Protein AF-A0A969U247-F1 (afdb_monomer)

Mean predicted aligned error: 11.75 Å

Structure (mmCIF, N/CA/C/O backbone):
data_AF-A0A969U247-F1
#
_entry.id   AF-A0A969U247-F1
#
loop_
_atom_site.group_PDB
_atom_site.id
_atom_site.type_symbol
_atom_site.label_atom_id
_atom_site.label_alt_id
_atom_site.label_comp_id
_atom_site.label_asym_id
_atom_site.label_entity_id
_atom_site.label_seq_id
_atom_site.pdbx_PDB_ins_code
_atom_site.Cartn_x
_atom_site.Cartn_y
_atom_site.Cartn_z
_atom_site.occupancy
_atom_site.B_iso_or_equiv
_atom_site.auth_seq_id
_atom_site.auth_comp_id
_atom_site.auth_asym_id
_atom_site.auth_atom_id
_atom_site.pdbx_PDB_model_num
ATOM 1 N N . MET A 1 1 ? 82.393 -16.889 -39.161 1.00 45.81 1 MET A N 1
ATOM 2 C CA . MET A 1 1 ? 81.093 -17.021 -39.853 1.00 45.81 1 MET A CA 1
ATOM 3 C C . MET A 1 1 ? 80.008 -17.222 -38.806 1.00 45.81 1 MET A C 1
ATOM 5 O O . MET A 1 1 ? 79.942 -18.295 -38.232 1.00 45.81 1 MET A O 1
ATOM 9 N N . ALA A 1 2 ? 79.203 -16.197 -38.531 1.00 39.53 2 ALA A N 1
ATOM 10 C CA . ALA A 1 2 ? 77.931 -16.315 -37.817 1.00 39.53 2 ALA A CA 1
ATOM 11 C C . ALA A 1 2 ? 77.065 -15.135 -38.280 1.00 39.53 2 ALA A C 1
ATOM 13 O O . ALA A 1 2 ? 77.366 -13.986 -37.967 1.00 39.53 2 ALA A O 1
ATOM 14 N N . LYS A 1 3 ? 76.078 -15.405 -39.140 1.00 43.16 3 LYS A N 1
ATOM 15 C CA . LYS A 1 3 ? 75.098 -14.408 -39.584 1.00 43.16 3 LYS A CA 1
ATOM 16 C C . LYS A 1 3 ? 73.958 -14.399 -38.572 1.00 43.16 3 LYS A C 1
ATOM 18 O O . LYS A 1 3 ? 73.237 -15.383 -38.445 1.00 43.16 3 LYS A O 1
ATOM 23 N N . THR A 1 4 ? 73.838 -13.287 -37.861 1.00 47.19 4 THR A N 1
AT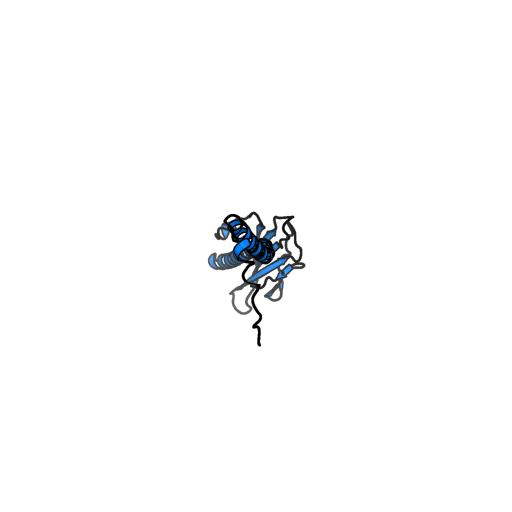OM 24 C CA . THR A 1 4 ? 72.729 -12.942 -36.972 1.00 47.19 4 THR A CA 1
ATOM 25 C C . THR A 1 4 ? 71.440 -12.810 -37.783 1.00 47.19 4 THR A C 1
ATOM 27 O O . THR A 1 4 ? 71.428 -12.179 -38.840 1.00 47.19 4 THR A O 1
ATOM 30 N N . TYR A 1 5 ? 70.368 -13.429 -37.297 1.00 65.19 5 TYR A N 1
ATOM 31 C CA . TYR A 1 5 ? 69.017 -13.345 -37.846 1.00 65.19 5 TYR A CA 1
ATOM 32 C C . TYR A 1 5 ? 68.165 -12.407 -36.978 1.00 65.19 5 TYR A C 1
ATOM 34 O O . TYR A 1 5 ? 68.370 -12.348 -35.768 1.00 65.19 5 TYR A O 1
ATOM 42 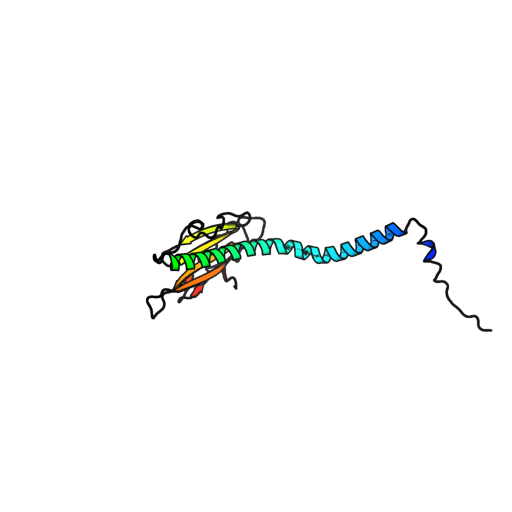N N . GLN A 1 6 ? 67.172 -11.782 -37.622 1.00 55.97 6 GLN A N 1
ATOM 43 C CA . GLN A 1 6 ? 66.122 -10.860 -37.140 1.00 55.97 6 GLN A CA 1
ATOM 44 C C . GLN A 1 6 ? 66.426 -9.348 -37.228 1.00 55.97 6 GLN A C 1
ATOM 46 O O . GLN A 1 6 ? 67.579 -8.967 -37.041 1.00 55.97 6 GLN A O 1
ATOM 51 N N . PRO A 1 7 ? 65.413 -8.465 -37.447 1.00 52.62 7 PRO A N 1
ATOM 52 C CA . PRO A 1 7 ? 63.958 -8.705 -37.553 1.00 52.62 7 PRO A CA 1
ATOM 53 C C . PRO A 1 7 ? 63.273 -8.056 -38.787 1.00 52.62 7 PRO A C 1
ATOM 55 O O . PRO A 1 7 ? 63.445 -6.878 -39.074 1.00 52.62 7 PRO A O 1
ATOM 58 N N . HIS A 1 8 ? 62.386 -8.794 -39.465 1.00 57.12 8 HIS A N 1
ATOM 59 C CA . HIS A 1 8 ? 61.590 -8.312 -40.613 1.00 57.12 8 HIS A CA 1
ATOM 60 C C . HIS A 1 8 ? 60.162 -7.848 -40.236 1.00 57.12 8 HIS A C 1
ATOM 62 O O . HIS A 1 8 ? 59.278 -7.811 -41.086 1.00 57.12 8 HIS A O 1
ATOM 68 N N . PHE A 1 9 ? 59.907 -7.519 -38.962 1.00 56.16 9 PHE A N 1
ATOM 69 C CA . PHE A 1 9 ? 58.546 -7.268 -38.452 1.00 56.16 9 PHE A CA 1
ATOM 70 C C . PHE A 1 9 ? 58.192 -5.780 -38.245 1.00 56.16 9 PHE A C 1
ATOM 72 O O . PHE A 1 9 ? 57.047 -5.459 -37.953 1.00 56.16 9 PHE A O 1
ATOM 79 N N . TYR A 1 10 ? 59.135 -4.847 -38.423 1.00 54.44 10 TYR A N 1
ATOM 80 C CA . TYR A 1 10 ? 58.881 -3.418 -38.162 1.00 54.44 10 TYR A CA 1
ATOM 81 C C . TYR A 1 10 ? 58.244 -2.664 -39.350 1.00 54.44 10 TYR A C 1
ATOM 83 O O . TYR A 1 10 ? 57.757 -1.551 -39.196 1.00 54.44 10 TYR A O 1
ATOM 91 N N . SER A 1 11 ? 58.191 -3.266 -40.544 1.00 51.19 11 SER A N 1
ATOM 92 C CA . SER A 1 11 ? 57.772 -2.574 -41.778 1.00 51.19 11 SER A CA 1
ATOM 93 C C . SER A 1 11 ? 56.288 -2.760 -42.149 1.00 51.19 11 SER A C 1
ATOM 95 O O . SER A 1 11 ? 55.903 -2.515 -43.285 1.00 51.19 11 SER A O 1
ATOM 97 N N . ILE A 1 12 ? 55.434 -3.188 -41.209 1.00 56.72 12 ILE A N 1
ATOM 98 C CA . ILE A 1 12 ? 53.972 -3.283 -41.429 1.00 56.72 12 ILE A CA 1
ATOM 99 C C . ILE A 1 12 ? 53.223 -2.125 -40.737 1.00 56.72 12 ILE A C 1
ATOM 101 O O . ILE A 1 12 ? 52.181 -1.688 -41.221 1.00 56.72 12 ILE A O 1
ATOM 105 N N . ASN A 1 13 ? 53.783 -1.550 -39.663 1.00 54.12 13 ASN A N 1
ATOM 106 C CA . ASN A 1 13 ? 53.151 -0.440 -38.931 1.00 54.12 13 ASN A CA 1
ATOM 107 C C . ASN A 1 13 ? 53.231 0.914 -39.662 1.00 54.12 13 ASN A C 1
ATOM 109 O O . ASN A 1 13 ? 52.359 1.757 -39.471 1.00 54.12 13 ASN A O 1
ATOM 113 N N . GLU A 1 14 ? 54.216 1.114 -40.540 1.00 55.12 14 GLU A N 1
ATOM 114 C CA . GLU A 1 14 ? 54.432 2.397 -41.235 1.00 55.12 14 GLU A CA 1
ATOM 115 C C . GLU A 1 14 ? 53.566 2.570 -42.505 1.00 55.12 14 GLU A C 1
ATOM 117 O O . GLU A 1 14 ? 53.327 3.694 -42.935 1.00 55.12 14 GLU A O 1
ATOM 122 N N . CYS A 1 15 ? 53.020 1.492 -43.093 1.00 51.47 15 CYS A N 1
ATOM 123 C CA . CYS A 1 15 ? 52.124 1.587 -44.264 1.00 51.47 15 CYS A CA 1
ATOM 124 C C . CYS A 1 15 ? 50.628 1.705 -43.911 1.00 51.47 15 CYS A C 1
ATOM 126 O O . CYS A 1 15 ? 49.828 2.052 -44.777 1.00 51.47 15 CYS A O 1
ATOM 128 N N . ILE A 1 16 ? 50.230 1.465 -42.654 1.00 54.56 16 ILE A N 1
ATOM 129 C CA . ILE A 1 16 ? 48.834 1.640 -42.197 1.00 54.56 16 ILE A CA 1
ATOM 130 C C . ILE A 1 16 ? 48.595 3.054 -41.628 1.00 54.56 16 ILE A C 1
ATOM 132 O O . ILE A 1 16 ? 47.452 3.504 -41.566 1.00 54.56 16 ILE A O 1
ATOM 136 N N . TYR A 1 17 ? 49.654 3.803 -41.290 1.00 55.50 17 TYR A N 1
ATOM 137 C CA . TYR A 1 17 ? 49.586 5.136 -40.665 1.00 55.50 17 TYR A CA 1
ATOM 138 C C . TYR A 1 17 ? 49.726 6.308 -41.666 1.00 55.50 17 TYR A C 1
ATOM 140 O O . TYR A 1 17 ? 50.139 7.414 -41.322 1.00 55.50 17 TYR A O 1
ATOM 148 N N . GLY A 1 18 ? 49.374 6.096 -42.936 1.00 52.09 18 GLY A N 1
ATOM 149 C CA . GLY A 1 18 ? 49.382 7.131 -43.975 1.00 52.09 18 GLY A CA 1
ATOM 150 C C . GLY A 1 18 ? 48.120 8.003 -43.960 1.00 52.09 18 GLY A C 1
ATOM 151 O O . GLY A 1 18 ? 47.186 7.729 -44.701 1.00 52.09 18 GLY A O 1
ATOM 152 N N . ARG A 1 19 ? 48.096 9.047 -43.116 1.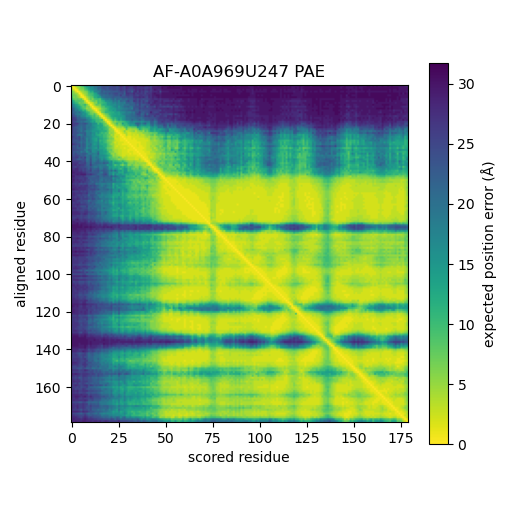00 57.84 19 ARG A N 1
ATOM 153 C CA . ARG A 1 19 ? 47.233 10.268 -43.091 1.00 57.84 19 ARG A CA 1
ATOM 154 C C . ARG A 1 19 ? 45.698 10.212 -43.303 1.00 57.84 19 ARG A C 1
ATOM 156 O O . ARG A 1 19 ? 45.068 11.236 -43.055 1.00 57.84 19 ARG A O 1
ATOM 163 N N . GLY A 1 20 ? 45.073 9.099 -43.689 1.00 56.88 20 GLY A N 1
ATOM 164 C CA . GLY A 1 20 ? 43.620 9.002 -43.945 1.00 56.88 20 GLY A CA 1
ATOM 165 C C . GLY A 1 20 ? 42.896 7.859 -43.219 1.00 56.88 20 GLY A C 1
ATOM 166 O O . GLY A 1 20 ? 41.686 7.913 -43.032 1.00 56.88 20 GLY A O 1
ATOM 167 N N . THR A 1 21 ? 43.624 6.849 -42.747 1.00 55.91 21 THR A N 1
ATOM 168 C CA . THR A 1 21 ? 43.097 5.638 -42.083 1.00 55.91 21 THR A CA 1
ATOM 169 C C . THR A 1 21 ? 43.044 5.738 -40.553 1.00 55.91 21 THR A C 1
ATOM 171 O O . THR A 1 21 ? 42.327 4.969 -39.916 1.00 55.91 21 THR A O 1
ATOM 174 N N . SER A 1 22 ? 43.740 6.711 -39.949 1.00 61.06 22 SER A N 1
ATOM 175 C CA . SER A 1 22 ? 43.864 6.862 -38.486 1.00 61.06 22 SER A CA 1
ATOM 176 C C . SER A 1 22 ? 42.534 7.208 -37.791 1.00 61.06 22 SER A C 1
ATOM 178 O O . SER A 1 22 ? 42.242 6.669 -36.730 1.00 61.06 22 SER A O 1
ATOM 180 N N . ARG A 1 23 ? 41.656 7.998 -38.428 1.00 68.06 23 ARG A N 1
ATOM 181 C CA . ARG A 1 23 ? 40.341 8.364 -37.859 1.00 68.06 23 ARG A CA 1
ATOM 182 C C . ARG A 1 23 ? 39.324 7.222 -37.862 1.00 68.06 23 ARG A C 1
ATOM 184 O O . ARG A 1 23 ? 38.457 7.172 -36.996 1.00 68.06 23 ARG A O 1
ATOM 191 N N . ILE A 1 24 ? 39.403 6.330 -38.847 1.00 81.81 24 ILE A N 1
ATOM 192 C CA . ILE A 1 24 ? 38.395 5.283 -39.051 1.00 81.81 24 ILE A CA 1
ATOM 193 C C . ILE A 1 24 ? 38.635 4.130 -38.077 1.00 81.81 24 ILE A C 1
ATOM 195 O O . ILE A 1 24 ? 37.684 3.680 -37.447 1.00 81.81 24 ILE A O 1
ATOM 199 N N . ILE A 1 25 ? 39.889 3.689 -37.902 1.00 83.12 25 ILE A N 1
ATOM 200 C CA . ILE A 1 25 ? 40.228 2.629 -36.938 1.00 83.12 25 ILE A CA 1
ATOM 201 C C . ILE A 1 25 ? 39.991 3.073 -35.490 1.00 83.12 25 ILE A C 1
ATOM 203 O O . ILE A 1 25 ? 39.456 2.304 -34.695 1.00 83.12 25 ILE A O 1
ATOM 207 N N . GLU A 1 26 ? 40.315 4.325 -35.164 1.00 82.62 26 GLU A N 1
ATOM 208 C CA . GLU A 1 26 ? 40.063 4.916 -33.848 1.00 82.62 26 GLU A CA 1
ATOM 209 C C . GLU A 1 26 ? 38.559 4.936 -33.535 1.00 82.62 26 GLU A C 1
ATOM 211 O O . GLU A 1 26 ? 38.133 4.470 -32.478 1.00 82.62 26 GLU A O 1
ATOM 216 N N . LEU A 1 27 ? 37.730 5.359 -34.496 1.00 83.44 27 LEU A N 1
ATOM 217 C CA . LEU A 1 27 ? 36.275 5.337 -34.350 1.00 83.44 27 LEU A CA 1
ATOM 218 C C . LEU A 1 27 ? 35.718 3.905 -34.270 1.00 83.44 27 LEU A C 1
ATOM 220 O O . LEU A 1 27 ? 34.781 3.652 -33.515 1.00 83.44 27 LEU A O 1
ATOM 224 N N . PHE A 1 28 ? 36.305 2.955 -35.001 1.00 88.12 28 PHE A N 1
ATOM 225 C CA . PHE A 1 28 ? 35.882 1.553 -34.980 1.00 88.12 28 PHE A CA 1
ATOM 226 C C . PHE A 1 28 ? 36.107 0.906 -33.615 1.00 88.12 28 PHE A C 1
ATOM 228 O O . PHE A 1 28 ? 35.208 0.255 -33.085 1.00 88.12 28 PHE A O 1
ATOM 235 N N . VAL A 1 29 ? 37.279 1.124 -33.015 1.00 89.81 29 VAL A N 1
ATOM 236 C CA . VAL A 1 29 ? 37.588 0.621 -31.670 1.00 89.81 29 VAL A CA 1
ATOM 237 C C . VAL A 1 29 ? 36.623 1.217 -30.642 1.00 89.81 29 VAL A C 1
ATOM 239 O O . VAL A 1 29 ? 36.102 0.483 -29.804 1.00 89.81 29 VAL A O 1
ATOM 242 N N . VAL A 1 30 ? 36.302 2.511 -30.744 1.00 91.44 30 VAL A N 1
ATOM 243 C CA . VAL A 1 30 ? 35.330 3.168 -29.853 1.00 91.44 30 VAL A CA 1
ATOM 244 C C . VAL A 1 30 ? 33.932 2.554 -29.988 1.00 91.44 30 VAL A C 1
ATOM 246 O O . VAL A 1 30 ? 33.307 2.235 -28.977 1.00 91.44 30 VAL A O 1
ATOM 249 N N . VAL A 1 31 ? 33.448 2.320 -31.212 1.00 92.50 31 VAL A N 1
ATOM 250 C CA . VAL A 1 31 ? 32.129 1.702 -31.447 1.00 92.50 31 VAL A CA 1
ATOM 251 C C . VAL A 1 31 ? 32.085 0.257 -30.939 1.00 92.50 31 VAL A C 1
ATOM 253 O O . VAL A 1 31 ? 31.085 -0.146 -30.345 1.00 92.50 31 VAL A O 1
ATOM 256 N N . ILE A 1 32 ? 33.169 -0.509 -31.100 1.00 93.81 32 ILE A N 1
ATOM 257 C CA . ILE A 1 32 ? 33.274 -1.880 -30.576 1.00 93.81 32 ILE A CA 1
ATOM 258 C C . ILE A 1 32 ? 33.207 -1.882 -29.044 1.00 93.81 32 ILE A C 1
ATOM 260 O O . ILE A 1 32 ? 32.442 -2.656 -28.467 1.00 93.81 32 ILE A O 1
ATOM 264 N N . ILE A 1 33 ? 33.951 -0.993 -28.379 1.00 94.44 33 ILE A N 1
ATOM 265 C CA . ILE A 1 33 ? 33.939 -0.886 -26.914 1.00 94.44 33 ILE A CA 1
ATOM 266 C C . ILE A 1 33 ? 32.543 -0.485 -26.411 1.00 94.44 33 ILE A C 1
ATOM 268 O O . ILE A 1 33 ? 32.024 -1.121 -25.492 1.00 94.44 33 ILE A O 1
ATOM 272 N N . ILE A 1 34 ? 31.893 0.506 -27.037 1.00 93.25 34 ILE A N 1
ATOM 273 C CA . ILE A 1 34 ? 30.518 0.907 -26.687 1.00 93.25 34 ILE A CA 1
ATOM 274 C C . ILE A 1 34 ? 29.541 -0.260 -26.897 1.00 93.25 34 ILE A C 1
ATOM 276 O O . ILE A 1 34 ? 28.666 -0.470 -26.060 1.00 93.25 34 ILE A O 1
ATOM 280 N N . GLY A 1 35 ? 29.704 -1.053 -27.961 1.00 91.50 35 GLY A N 1
ATOM 281 C CA . GLY A 1 35 ? 28.873 -2.228 -28.236 1.00 91.50 35 GLY A CA 1
ATOM 282 C C . GLY A 1 35 ? 28.951 -3.298 -27.142 1.00 91.50 35 GLY A C 1
ATOM 283 O O . GLY A 1 35 ? 27.916 -3.798 -26.697 1.00 91.50 35 GLY A O 1
ATOM 284 N N . ILE A 1 36 ? 30.159 -3.603 -26.654 1.00 93.75 36 ILE A N 1
ATOM 285 C CA . ILE A 1 36 ? 30.370 -4.574 -25.565 1.00 93.75 36 ILE A CA 1
ATOM 286 C C . ILE A 1 36 ? 29.751 -4.060 -24.257 1.00 93.75 36 ILE A C 1
ATOM 288 O O . ILE A 1 36 ? 29.034 -4.796 -23.578 1.00 93.75 36 ILE A O 1
ATOM 292 N N . LEU A 1 37 ? 29.973 -2.784 -23.921 1.00 91.56 37 LEU A N 1
ATOM 293 C CA . LEU A 1 37 ? 29.426 -2.175 -22.704 1.00 91.56 37 LEU A CA 1
ATOM 294 C C . LEU A 1 37 ? 27.892 -2.089 -22.738 1.00 91.56 37 LEU A C 1
ATOM 296 O O . LEU A 1 37 ? 27.232 -2.384 -21.739 1.00 91.56 37 LEU A O 1
ATOM 300 N N . ALA A 1 38 ? 27.313 -1.737 -23.889 1.00 87.31 38 ALA A N 1
ATOM 301 C CA . ALA A 1 38 ? 25.867 -1.655 -24.067 1.00 87.31 38 ALA A CA 1
ATOM 302 C C . ALA A 1 38 ? 25.194 -3.024 -23.893 1.00 87.31 38 ALA A C 1
ATOM 304 O O . ALA A 1 38 ? 24.162 -3.104 -23.227 1.00 87.31 38 ALA A O 1
ATOM 305 N N . HIS A 1 39 ? 25.788 -4.099 -24.427 1.00 86.81 39 HIS A N 1
ATOM 306 C CA . HIS A 1 39 ? 25.242 -5.455 -24.311 1.00 86.81 39 HIS A CA 1
ATOM 307 C C . HIS A 1 39 ? 25.084 -5.908 -22.850 1.00 86.81 39 HIS A C 1
ATOM 309 O O . HIS A 1 39 ? 24.086 -6.538 -22.504 1.00 86.81 39 HIS A O 1
ATOM 315 N N . ILE A 1 40 ? 26.023 -5.532 -21.977 1.00 85.25 40 ILE A N 1
ATOM 316 C CA . ILE A 1 40 ? 25.986 -5.872 -20.546 1.00 85.25 40 ILE A CA 1
ATOM 317 C C . ILE A 1 40 ? 24.952 -5.016 -19.793 1.00 85.25 40 ILE A C 1
ATOM 319 O O . ILE A 1 40 ? 24.292 -5.498 -18.873 1.00 85.25 40 ILE A O 1
ATOM 323 N N . ALA A 1 41 ? 24.785 -3.746 -20.173 1.00 76.38 41 ALA A N 1
ATOM 324 C CA . ALA A 1 41 ? 23.927 -2.803 -19.455 1.00 76.38 41 ALA A CA 1
ATOM 325 C C . ALA A 1 41 ? 22.436 -2.886 -19.844 1.00 76.38 41 ALA A C 1
ATOM 327 O O . ALA A 1 41 ? 21.562 -2.728 -18.988 1.00 76.38 41 ALA A O 1
ATOM 328 N N . LEU A 1 42 ? 22.133 -3.161 -21.117 1.00 73.69 42 LEU A N 1
ATOM 329 C CA . LEU A 1 42 ? 20.773 -3.262 -21.667 1.00 73.69 42 LEU A CA 1
ATOM 330 C C . LEU A 1 42 ? 19.790 -4.141 -20.861 1.00 73.69 42 LEU A C 1
ATOM 332 O O . LEU A 1 42 ? 18.673 -3.672 -20.615 1.00 73.69 42 LEU A O 1
ATOM 336 N N . PRO A 1 43 ? 20.138 -5.364 -20.404 1.00 71.19 43 PRO A N 1
ATOM 337 C CA . PRO A 1 43 ? 19.179 -6.213 -19.687 1.00 71.19 43 PRO A CA 1
ATOM 338 C C . PRO A 1 43 ? 18.703 -5.612 -18.352 1.00 71.19 43 PRO A C 1
ATOM 340 O O . PRO A 1 43 ? 17.544 -5.802 -17.964 1.00 71.19 43 PRO A O 1
ATOM 343 N N . SER A 1 44 ? 19.561 -4.846 -17.670 1.00 70.38 44 SER A N 1
ATOM 344 C CA . SER A 1 44 ? 19.270 -4.241 -16.363 1.00 70.38 44 SER A CA 1
ATOM 345 C C . SER A 1 44 ? 18.352 -3.019 -16.462 1.00 70.38 44 SER A C 1
ATOM 347 O O . SER A 1 44 ? 17.510 -2.804 -15.586 1.00 70.38 44 SER A O 1
ATOM 349 N N . PHE A 1 45 ? 18.451 -2.240 -17.546 1.00 65.25 45 PHE A N 1
ATOM 350 C CA . PHE A 1 45 ? 17.599 -1.063 -17.759 1.00 65.25 45 PHE A CA 1
ATOM 351 C C . PHE A 1 45 ? 16.117 -1.426 -17.931 1.00 65.25 45 PHE A C 1
ATOM 353 O O . PHE A 1 45 ? 15.250 -0.722 -17.412 1.00 65.25 45 PHE A O 1
ATOM 360 N N . LEU A 1 46 ? 15.811 -2.547 -18.592 1.00 65.19 46 LEU A N 1
ATOM 361 C CA . LEU A 1 46 ? 14.427 -2.976 -18.829 1.00 65.19 46 LEU A CA 1
ATOM 362 C C . LEU A 1 46 ? 13.742 -3.506 -17.557 1.00 65.19 46 LEU A C 1
ATOM 364 O O . LEU A 1 46 ? 12.555 -3.257 -17.345 1.00 65.19 46 LEU A O 1
ATOM 368 N N . HIS A 1 47 ? 14.483 -4.178 -16.671 1.00 64.19 47 HIS A N 1
ATOM 369 C CA . HIS A 1 47 ? 13.932 -4.742 -15.430 1.00 64.19 47 HIS A CA 1
ATOM 370 C C . HIS A 1 47 ? 13.722 -3.709 -14.312 1.00 64.19 47 HIS A C 1
ATOM 372 O O . HIS A 1 47 ? 12.888 -3.917 -13.428 1.00 64.19 47 HIS A O 1
ATOM 378 N N . CYS A 1 48 ? 14.422 -2.571 -14.352 1.00 71.88 48 CYS A N 1
ATOM 379 C CA . CYS A 1 48 ? 14.264 -1.511 -13.354 1.00 71.88 48 CYS A CA 1
ATOM 380 C C . CYS A 1 48 ? 12.862 -0.868 -13.392 1.00 71.88 48 CYS A C 1
ATOM 382 O O . CYS A 1 48 ? 12.309 -0.521 -12.348 1.00 71.88 48 CYS A O 1
ATOM 384 N N . GLY A 1 49 ? 12.243 -0.782 -14.576 1.00 79.56 49 GLY A N 1
ATOM 385 C CA . GLY A 1 49 ? 10.949 -0.118 -14.764 1.00 79.56 49 GLY A CA 1
ATOM 3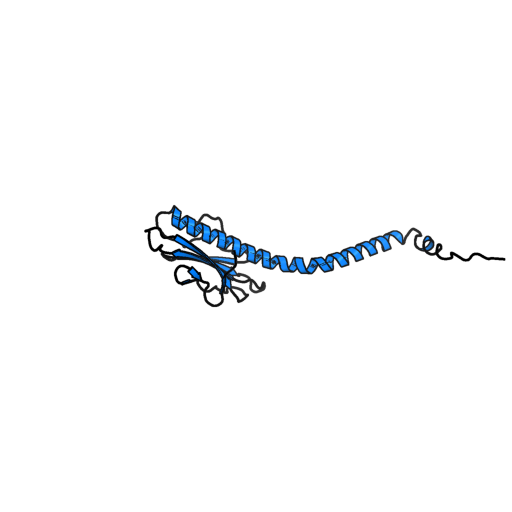86 C C . GLY A 1 49 ? 9.814 -0.730 -13.937 1.00 79.56 49 GLY A C 1
ATOM 387 O O . GLY A 1 49 ? 9.132 -0.017 -13.204 1.00 79.56 49 GLY A O 1
ATOM 388 N N . ASN A 1 50 ? 9.635 -2.053 -13.991 1.00 82.25 50 ASN A N 1
ATOM 389 C CA . ASN A 1 50 ? 8.565 -2.723 -13.239 1.00 82.25 50 ASN A CA 1
ATOM 390 C C . ASN A 1 50 ? 8.826 -2.696 -11.728 1.00 82.25 50 ASN A C 1
ATOM 392 O O . ASN A 1 50 ? 7.903 -2.475 -10.945 1.00 82.25 50 ASN A O 1
ATOM 396 N N . LYS A 1 51 ? 10.092 -2.846 -11.317 1.00 85.12 51 LYS A N 1
ATOM 397 C CA . LYS A 1 51 ? 10.488 -2.781 -9.905 1.00 85.12 51 LYS A CA 1
ATOM 398 C C . LYS A 1 51 ? 10.234 -1.395 -9.308 1.00 85.12 51 LYS A C 1
ATOM 400 O O . LYS A 1 51 ? 9.739 -1.296 -8.188 1.00 85.12 51 LYS A O 1
ATOM 405 N N . ALA A 1 52 ? 10.519 -0.330 -10.059 1.00 86.25 52 ALA A N 1
ATOM 406 C CA . ALA A 1 52 ? 10.224 1.039 -9.643 1.00 86.25 52 ALA A CA 1
ATOM 407 C C . ALA A 1 52 ? 8.714 1.261 -9.456 1.00 86.25 52 ALA A C 1
ATOM 409 O O . ALA A 1 52 ? 8.292 1.829 -8.452 1.00 86.25 52 ALA A O 1
ATOM 410 N N . MET A 1 53 ? 7.895 0.740 -10.374 1.00 89.00 53 MET A N 1
ATOM 411 C CA . MET A 1 53 ? 6.434 0.828 -10.280 1.00 89.00 53 MET A CA 1
ATOM 412 C C . MET A 1 53 ? 5.891 0.051 -9.074 1.00 89.00 53 MET A C 1
ATOM 414 O O . MET A 1 53 ? 5.057 0.561 -8.340 1.00 89.00 53 MET A O 1
ATOM 418 N N . GLN A 1 54 ? 6.375 -1.164 -8.811 1.00 89.81 54 GLN A N 1
ATOM 419 C CA . GLN A 1 54 ? 5.997 -1.905 -7.600 1.00 89.81 54 GLN A CA 1
ATOM 420 C C . GLN A 1 54 ? 6.457 -1.194 -6.317 1.00 89.81 54 GLN A C 1
ATOM 422 O O . GLN A 1 54 ? 5.739 -1.195 -5.318 1.00 89.81 54 GLN A O 1
ATOM 427 N N . SER A 1 55 ? 7.626 -0.545 -6.337 1.00 92.31 55 SER A N 1
ATOM 428 C CA . SER A 1 55 ? 8.111 0.252 -5.205 1.00 92.31 55 SER A CA 1
ATOM 429 C C . SER A 1 55 ? 7.196 1.439 -4.891 1.00 92.31 55 SER A C 1
ATOM 431 O O . SER A 1 55 ? 7.020 1.751 -3.716 1.00 92.31 55 SER A O 1
ATOM 433 N N . GLU A 1 56 ? 6.591 2.073 -5.902 1.00 92.25 56 GLU A N 1
ATOM 434 C CA . GLU A 1 56 ? 5.589 3.137 -5.716 1.00 92.25 56 GLU A CA 1
ATOM 435 C C . GLU A 1 56 ? 4.415 2.634 -4.862 1.00 92.25 56 GLU A C 1
ATOM 437 O O . GLU A 1 56 ? 4.122 3.208 -3.810 1.00 92.25 56 GLU A O 1
ATOM 442 N N . ALA A 1 57 ? 3.801 1.513 -5.260 1.00 93.00 57 ALA A N 1
ATOM 443 C CA . ALA A 1 57 ? 2.665 0.930 -4.548 1.00 93.00 57 ALA A CA 1
ATOM 444 C C . ALA A 1 57 ? 3.021 0.560 -3.101 1.00 93.00 57 ALA A C 1
ATOM 446 O O . ALA A 1 57 ? 2.283 0.900 -2.173 1.00 93.00 57 ALA A O 1
ATOM 447 N N . LYS A 1 58 ? 4.182 -0.077 -2.888 1.00 93.81 58 LYS A N 1
ATOM 448 C CA . LYS A 1 58 ? 4.670 -0.445 -1.547 1.00 93.81 58 LYS A CA 1
ATOM 449 C C . LYS A 1 58 ? 4.873 0.785 -0.658 1.00 93.81 58 LYS A C 1
ATOM 451 O O . LYS A 1 58 ? 4.451 0.787 0.498 1.00 93.81 58 LYS A O 1
ATOM 456 N N . GLN A 1 59 ? 5.473 1.850 -1.191 1.00 94.00 59 GLN A N 1
ATOM 457 C CA . GLN A 1 59 ? 5.681 3.098 -0.454 1.00 94.00 59 GLN A CA 1
ATOM 458 C C . GLN A 1 59 ? 4.358 3.780 -0.096 1.00 94.00 59 GLN A C 1
ATOM 460 O O . GLN A 1 59 ? 4.186 4.228 1.041 1.00 94.00 59 GLN A O 1
ATOM 465 N N . TYR A 1 60 ? 3.414 3.839 -1.036 1.00 94.81 60 TYR A N 1
ATOM 466 C CA . TYR A 1 60 ? 2.122 4.485 -0.820 1.00 94.81 60 TYR A CA 1
ATOM 467 C C . TYR A 1 60 ? 1.279 3.717 0.197 1.00 94.81 60 TYR A C 1
ATOM 469 O O . TYR A 1 60 ? 0.764 4.325 1.135 1.00 94.81 60 TYR A O 1
ATOM 477 N N . LEU A 1 61 ? 1.201 2.389 0.086 1.00 95.19 61 LEU A N 1
ATOM 478 C CA . LEU A 1 61 ? 0.497 1.552 1.061 1.00 95.19 61 LEU A CA 1
ATOM 479 C C . LEU A 1 61 ? 1.155 1.580 2.440 1.00 95.19 61 LEU A C 1
ATOM 481 O O . LEU A 1 61 ? 0.457 1.681 3.446 1.00 95.19 61 LEU A O 1
ATOM 485 N N . GLY A 1 62 ? 2.488 1.582 2.509 1.00 94.62 62 GLY A N 1
ATOM 486 C CA . GLY A 1 62 ? 3.204 1.754 3.773 1.00 94.62 62 GLY A CA 1
ATOM 487 C C . GLY A 1 62 ? 2.883 3.093 4.447 1.00 94.62 62 GLY A C 1
ATOM 488 O O . GLY A 1 62 ? 2.674 3.144 5.660 1.00 94.62 62 GLY A O 1
ATOM 489 N N . SER A 1 63 ? 2.798 4.172 3.666 1.00 94.88 63 SER A N 1
ATOM 490 C CA . SER A 1 63 ? 2.389 5.492 4.160 1.00 94.88 63 SER A CA 1
ATOM 491 C C . SER A 1 63 ? 0.917 5.532 4.574 1.00 94.88 63 SER A C 1
ATOM 493 O O . SER A 1 63 ? 0.620 6.067 5.638 1.00 94.88 63 SER A O 1
ATOM 495 N N . MET A 1 64 ? 0.012 4.913 3.808 1.00 94.94 64 MET A N 1
ATOM 496 C CA . MET A 1 64 ? -1.406 4.787 4.171 1.00 94.94 64 MET A CA 1
ATOM 497 C C . MET A 1 64 ? -1.595 4.012 5.474 1.00 94.94 64 MET A C 1
ATOM 499 O O . MET A 1 64 ? -2.312 4.481 6.351 1.00 94.94 64 MET A O 1
ATOM 503 N N . A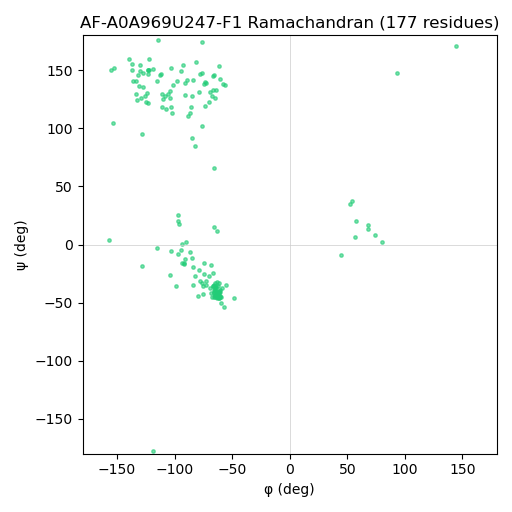SN A 1 65 ? -0.908 2.882 5.655 1.00 94.94 65 ASN A N 1
ATOM 504 C CA . ASN A 1 65 ? -0.989 2.094 6.885 1.00 94.94 65 ASN A CA 1
ATOM 505 C C . ASN A 1 65 ? -0.517 2.898 8.106 1.00 94.94 65 ASN A C 1
ATOM 507 O O . ASN A 1 65 ? -1.209 2.933 9.122 1.00 94.94 65 ASN A O 1
ATOM 511 N N . ARG A 1 66 ? 0.623 3.600 8.011 1.00 93.44 66 ARG A N 1
ATOM 512 C CA . ARG A 1 66 ? 1.094 4.481 9.097 1.00 93.44 66 ARG A CA 1
ATOM 513 C C . ARG A 1 66 ? 0.116 5.619 9.373 1.00 93.44 66 ARG A C 1
ATOM 515 O O . ARG A 1 66 ? -0.145 5.927 10.530 1.00 93.44 66 ARG A O 1
ATOM 522 N N . ALA A 1 67 ? -0.449 6.215 8.328 1.00 93.38 67 ALA A N 1
ATOM 523 C CA . ALA A 1 67 ? -1.428 7.281 8.474 1.00 93.38 67 ALA A CA 1
ATOM 524 C C . ALA A 1 67 ? -2.736 6.790 9.098 1.00 93.38 67 ALA A C 1
ATOM 526 O O . ALA A 1 67 ? -3.316 7.510 9.895 1.00 93.38 67 ALA A O 1
ATOM 527 N N . GLN A 1 68 ? -3.182 5.567 8.804 1.00 93.44 68 GLN A N 1
ATOM 528 C CA . GLN A 1 68 ? -4.340 4.953 9.460 1.00 93.44 68 GLN A CA 1
ATOM 529 C C . GLN A 1 68 ? -4.080 4.701 10.947 1.00 93.44 68 GLN A C 1
ATOM 531 O O . GLN A 1 68 ? -4.944 4.988 11.771 1.00 93.44 68 GLN A O 1
ATOM 536 N N . GLN A 1 69 ? -2.886 4.217 11.304 1.0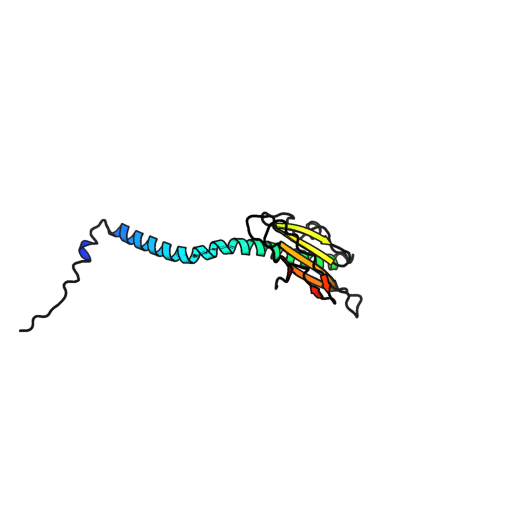0 92.06 69 GLN A N 1
ATOM 537 C CA . GLN A 1 69 ? -2.485 4.051 12.706 1.00 92.06 69 GLN A CA 1
ATOM 538 C C . GLN A 1 69 ? -2.440 5.398 13.438 1.00 92.06 69 GLN A C 1
ATOM 540 O O . GLN A 1 69 ? -2.995 5.523 14.527 1.00 92.06 69 GLN A O 1
ATOM 545 N N . ALA A 1 70 ? -1.846 6.421 12.816 1.00 91.25 70 ALA A N 1
ATOM 546 C CA . ALA A 1 70 ? -1.823 7.777 13.355 1.00 91.25 70 ALA A CA 1
ATOM 547 C C . ALA A 1 70 ? -3.238 8.358 13.477 1.00 91.25 70 ALA A C 1
ATOM 549 O O . ALA A 1 70 ? -3.589 8.884 14.521 1.00 91.25 70 ALA A O 1
ATOM 550 N N . TYR A 1 71 ? -4.083 8.200 12.456 1.00 90.19 71 TYR A N 1
ATOM 551 C CA . TYR A 1 71 ? -5.467 8.674 12.463 1.00 90.19 71 TYR A CA 1
ATOM 552 C C . TYR A 1 71 ? -6.289 8.016 13.578 1.00 90.19 71 TYR A C 1
ATOM 554 O O . TYR A 1 71 ? -7.057 8.694 14.260 1.00 90.19 71 TYR A O 1
ATOM 562 N N . PHE A 1 72 ? -6.096 6.712 13.797 1.00 89.38 72 PHE A N 1
ATOM 563 C CA . PHE A 1 72 ? -6.733 5.978 14.887 1.00 89.38 72 PHE A CA 1
ATOM 564 C C . PHE A 1 72 ? -6.288 6.498 16.266 1.00 89.38 72 PHE A C 1
ATOM 566 O O . PHE A 1 72 ? -7.130 6.661 17.149 1.00 89.38 72 PHE A O 1
ATOM 573 N N . ALA A 1 73 ? -4.993 6.794 16.438 1.00 87.19 73 ALA A N 1
ATOM 574 C CA . ALA A 1 73 ? -4.420 7.282 17.696 1.00 87.19 73 ALA A CA 1
ATOM 575 C C . ALA A 1 73 ? -4.744 8.761 17.994 1.00 87.19 73 ALA A C 1
ATOM 577 O O . ALA A 1 73 ? -5.082 9.104 19.121 1.00 87.19 73 ALA A O 1
ATOM 578 N N . ASP A 1 74 ? -4.665 9.630 16.987 1.00 81.38 74 ASP A N 1
ATOM 579 C CA . ASP A 1 74 ? -4.710 11.092 17.123 1.00 81.38 74 ASP A CA 1
ATOM 580 C C . ASP A 1 74 ? -6.146 11.638 17.222 1.00 81.38 74 ASP A C 1
ATOM 582 O O . ASP A 1 74 ? -6.403 12.677 17.826 1.00 81.38 74 ASP A O 1
ATOM 586 N N . LYS A 1 75 ? -7.138 10.932 16.655 1.00 62.66 75 LYS A N 1
ATOM 587 C CA . LYS A 1 75 ? -8.521 11.437 16.605 1.00 62.66 75 LYS A CA 1
ATOM 588 C C . LYS A 1 75 ? -9.371 11.127 17.832 1.00 62.66 75 LYS A C 1
ATOM 590 O O . LYS A 1 75 ? -10.509 11.585 17.856 1.00 62.66 75 LYS A O 1
ATOM 595 N N . GLY A 1 76 ? -8.910 10.344 18.811 1.00 54.56 76 GLY A N 1
ATOM 596 C CA . GLY A 1 76 ? -9.700 9.996 20.009 1.00 54.56 76 GLY A CA 1
ATOM 597 C C . GLY A 1 76 ? -11.057 9.316 19.729 1.00 54.56 76 GLY A C 1
ATOM 598 O O . GLY A 1 76 ? -11.847 9.112 20.643 1.00 54.56 76 GLY A O 1
ATOM 599 N N . LYS A 1 77 ? -11.347 8.972 18.463 1.00 57.47 77 LYS A N 1
ATOM 600 C CA . LYS A 1 77 ? -12.602 8.351 18.011 1.00 57.47 77 LYS A CA 1
ATOM 601 C C . LYS A 1 77 ? -12.502 6.831 17.895 1.00 57.47 77 LYS A C 1
ATOM 603 O O . LYS A 1 77 ? -13.519 6.202 17.625 1.00 57.47 77 LYS A O 1
ATOM 608 N N . GLY A 1 78 ? -11.299 6.259 18.040 1.00 73.12 78 GLY A N 1
ATOM 609 C CA . GLY A 1 78 ? -11.067 4.819 17.893 1.00 73.12 78 GLY A CA 1
ATOM 610 C C . GLY A 1 78 ? -11.583 4.276 16.558 1.00 73.12 78 GLY A C 1
ATOM 611 O O . GLY A 1 78 ? -12.177 3.202 16.518 1.00 73.12 78 GLY A O 1
ATOM 612 N N . ALA A 1 79 ? -11.438 5.052 15.479 1.00 84.38 79 ALA A N 1
ATOM 613 C CA . ALA A 1 79 ? -12.002 4.732 14.174 1.00 84.38 79 ALA A CA 1
ATOM 614 C C . ALA A 1 79 ? -10.990 4.984 13.057 1.00 84.38 79 ALA A C 1
ATOM 616 O O . ALA A 1 79 ? -10.271 5.983 13.059 1.00 84.38 79 ALA A O 1
ATOM 617 N N . PHE A 1 80 ? -10.984 4.088 12.079 1.00 90.88 80 PHE A N 1
ATOM 618 C CA . PHE A 1 80 ? -10.197 4.210 10.860 1.00 90.88 80 PHE A CA 1
ATOM 619 C C . PHE A 1 80 ? -10.886 5.112 9.825 1.00 90.88 80 PHE A C 1
ATOM 621 O O . PHE A 1 80 ? -12.105 5.296 9.845 1.00 90.88 80 PHE A O 1
ATOM 628 N N . SER A 1 81 ? -10.108 5.682 8.902 1.00 90.94 81 SER A N 1
ATOM 629 C CA . SER A 1 81 ? -10.635 6.520 7.819 1.00 90.94 81 SER A CA 1
ATOM 630 C C . SER A 1 81 ? -10.987 5.682 6.588 1.00 90.94 81 SER A C 1
ATOM 632 O O . SER A 1 81 ? -10.226 4.799 6.211 1.00 90.94 81 SER A O 1
ATOM 634 N N . ASN A 1 82 ? -12.087 6.021 5.908 1.00 91.06 82 ASN A N 1
ATOM 635 C CA . ASN A 1 82 ? -12.461 5.485 4.588 1.00 91.06 82 ASN A CA 1
ATOM 636 C C . ASN A 1 82 ? -11.977 6.355 3.412 1.00 91.06 82 ASN A C 1
ATOM 638 O O . ASN A 1 82 ? -12.256 6.053 2.257 1.00 91.06 82 ASN A O 1
ATOM 642 N N . SER A 1 83 ? -11.291 7.467 3.684 1.00 89.12 83 SER A N 1
ATOM 643 C CA . SER A 1 83 ? -10.883 8.436 2.664 1.00 89.12 83 SER A CA 1
ATOM 644 C C . SER A 1 83 ? -9.382 8.688 2.715 1.00 89.12 83 SER A C 1
ATOM 646 O O . SER A 1 83 ? -8.846 9.050 3.765 1.00 89.12 83 SER A O 1
ATOM 648 N N . ILE A 1 84 ? -8.720 8.551 1.559 1.00 89.69 84 ILE A N 1
ATOM 649 C CA . ILE A 1 84 ? -7.290 8.856 1.386 1.00 89.69 84 ILE A CA 1
ATOM 650 C C . ILE A 1 84 ? -7.027 10.338 1.679 1.00 89.69 84 ILE A C 1
ATOM 652 O O . ILE A 1 84 ? -6.056 10.675 2.351 1.00 89.69 84 ILE A O 1
ATOM 656 N N . THR A 1 85 ? -7.923 11.232 1.254 1.00 90.00 85 THR A N 1
ATOM 657 C CA . THR A 1 85 ? -7.794 12.677 1.497 1.00 90.00 85 THR A CA 1
ATOM 658 C C . THR A 1 85 ? -7.862 13.009 2.986 1.00 90.00 85 THR A C 1
ATOM 660 O O . THR A 1 85 ? -7.109 13.853 3.463 1.00 90.00 85 THR A O 1
ATOM 663 N N . ALA A 1 86 ? -8.714 12.310 3.744 1.00 88.31 86 ALA A N 1
ATOM 664 C CA . ALA A 1 86 ? -8.844 12.517 5.187 1.00 88.31 86 ALA A CA 1
ATOM 665 C C . ALA A 1 86 ? -7.606 12.064 5.985 1.00 88.31 86 ALA A C 1
ATOM 667 O O . ALA A 1 86 ? -7.429 12.505 7.118 1.00 88.31 86 ALA A O 1
ATOM 668 N N . LEU A 1 87 ? -6.739 11.228 5.398 1.00 88.25 87 LEU A N 1
ATOM 669 C CA . LEU A 1 87 ? -5.447 10.869 5.9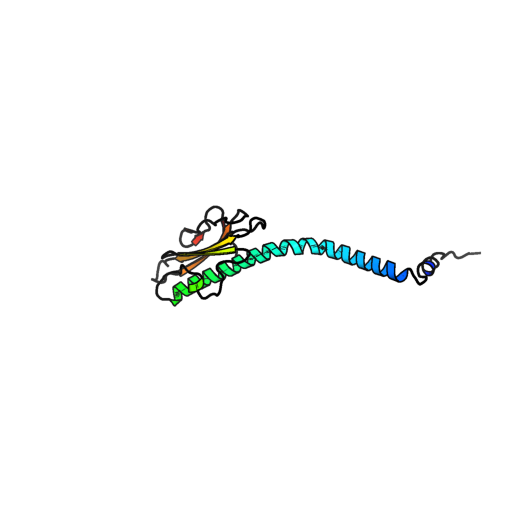90 1.00 88.25 87 LEU A CA 1
ATOM 670 C C . LEU A 1 87 ? -4.405 11.993 5.884 1.00 88.25 87 LEU A C 1
ATOM 672 O O . LEU A 1 87 ? -3.388 11.928 6.564 1.00 88.25 87 LEU A O 1
ATOM 676 N N . GLY A 1 88 ? -4.618 13.004 5.032 1.00 88.06 88 GLY A N 1
ATOM 677 C CA . GLY A 1 88 ? -3.735 14.174 4.939 1.00 88.06 88 GLY A CA 1
ATOM 678 C C . GLY A 1 88 ? -2.332 13.901 4.378 1.00 88.06 88 GLY A C 1
ATOM 679 O O . GLY A 1 88 ? -1.459 14.754 4.481 1.00 88.06 88 GLY A O 1
ATOM 680 N N . ILE A 1 89 ? -2.101 12.736 3.767 1.00 90.56 89 ILE A N 1
ATOM 681 C CA . ILE A 1 89 ? -0.776 12.293 3.288 1.00 90.56 89 ILE A CA 1
ATOM 682 C C . ILE A 1 89 ? -0.442 12.686 1.841 1.00 90.56 89 ILE A C 1
ATOM 684 O O . ILE A 1 89 ? 0.605 12.303 1.330 1.00 90.56 89 ILE A O 1
ATOM 688 N N . GLY A 1 90 ? -1.329 13.412 1.152 1.00 89.62 90 GLY A N 1
ATOM 689 C CA . GLY A 1 90 ? -1.070 13.919 -0.205 1.00 89.62 90 GLY A CA 1
ATOM 690 C C . GLY A 1 90 ? -0.968 12.849 -1.303 1.00 89.62 90 GLY A C 1
ATOM 691 O O . GLY A 1 90 ? -0.457 13.132 -2.385 1.00 89.62 90 GLY A O 1
ATOM 692 N N . ILE A 1 91 ? -1.448 11.627 -1.052 1.00 89.81 91 ILE A N 1
ATOM 693 C CA . ILE A 1 91 ? -1.465 10.547 -2.047 1.00 89.81 91 ILE A CA 1
ATOM 694 C C . ILE A 1 91 ? -2.633 10.748 -3.016 1.00 89.81 91 ILE A C 1
ATOM 696 O O . ILE A 1 91 ? -3.776 10.949 -2.604 1.00 89.81 91 ILE A O 1
ATOM 700 N N . LYS A 1 92 ? -2.348 10.661 -4.319 1.00 89.81 92 LYS A N 1
ATOM 701 C CA . LYS A 1 92 ? -3.378 10.663 -5.363 1.00 89.81 92 LYS A CA 1
ATOM 702 C C . LYS A 1 92 ? -4.097 9.315 -5.385 1.00 89.81 92 LYS A C 1
ATOM 704 O O . LYS A 1 92 ? -3.454 8.274 -5.315 1.00 89.81 92 LYS A O 1
ATOM 709 N N . THR A 1 93 ? -5.418 9.336 -5.544 1.00 89.19 93 THR A N 1
ATOM 710 C CA . THR A 1 93 ? -6.232 8.113 -5.656 1.00 89.19 93 THR A CA 1
ATOM 711 C C . THR A 1 93 ? -5.939 7.335 -6.932 1.00 89.19 93 THR A C 1
ATOM 713 O O . THR A 1 93 ? -6.128 6.132 -6.965 1.00 89.19 93 THR A O 1
ATOM 716 N N . GLN A 1 94 ? -5.445 7.989 -7.981 1.00 90.25 94 GLN A N 1
ATOM 717 C CA . GLN A 1 94 ? -5.064 7.345 -9.233 1.00 90.25 94 GLN A CA 1
ATOM 718 C C . GLN A 1 94 ? -3.701 7.864 -9.673 1.00 90.25 94 GLN A C 1
ATOM 720 O O . GLN A 1 94 ? -3.471 9.075 -9.747 1.00 90.25 94 GLN A O 1
ATOM 725 N N . THR A 1 95 ? -2.802 6.936 -9.973 1.00 89.31 95 THR A N 1
ATOM 726 C CA . THR A 1 95 ? -1.557 7.207 -10.688 1.00 89.31 95 THR A CA 1
ATOM 727 C C . THR A 1 95 ? -1.599 6.507 -12.036 1.00 89.31 95 THR A C 1
ATOM 729 O O . THR A 1 95 ? -2.543 5.784 -12.358 1.00 89.31 95 THR A O 1
ATOM 732 N N . THR A 1 96 ? -0.568 6.715 -12.851 1.00 88.12 96 THR A N 1
ATOM 733 C CA . THR A 1 96 ? -0.432 6.001 -14.124 1.00 88.12 96 THR A CA 1
ATOM 734 C C . THR A 1 96 ? -0.471 4.485 -13.914 1.00 88.12 96 THR A C 1
ATOM 736 O O . THR A 1 96 ? -1.041 3.771 -14.733 1.00 88.12 96 THR A O 1
ATOM 739 N N . ASN A 1 97 ? 0.089 4.005 -12.797 1.00 89.62 97 ASN A N 1
ATOM 740 C CA . ASN A 1 97 ? 0.381 2.594 -12.575 1.00 89.62 97 ASN A CA 1
ATOM 741 C C . ASN A 1 97 ? -0.673 1.873 -11.725 1.00 89.62 97 ASN A C 1
ATOM 743 O O . ASN A 1 97 ? -0.958 0.702 -11.987 1.00 89.62 97 ASN A O 1
ATOM 747 N N . TYR A 1 98 ? -1.244 2.564 -10.733 1.00 93.00 98 TYR A N 1
ATOM 748 C CA . TYR A 1 98 ? -2.150 1.981 -9.747 1.00 93.00 98 TYR A CA 1
ATOM 749 C C . TYR A 1 98 ? -3.358 2.874 -9.469 1.00 93.00 98 TYR A C 1
ATOM 751 O O . TYR A 1 98 ? -3.287 4.103 -9.522 1.00 93.00 98 TYR A O 1
ATOM 759 N N . ASN A 1 99 ? -4.465 2.231 -9.115 1.00 93.81 99 ASN A N 1
ATOM 760 C CA . ASN A 1 99 ? -5.624 2.855 -8.503 1.00 93.81 99 ASN A CA 1
ATOM 761 C C . ASN A 1 99 ? -5.638 2.515 -7.008 1.00 93.81 99 ASN A C 1
ATOM 763 O O . ASN A 1 99 ? -5.577 1.343 -6.625 1.00 93.81 99 ASN A O 1
ATOM 767 N N . TYR A 1 100 ? -5.712 3.546 -6.177 1.00 94.69 100 TYR A N 1
ATOM 768 C CA . TYR A 1 100 ? -5.663 3.460 -4.730 1.00 94.69 100 TYR A CA 1
ATOM 769 C C . TYR A 1 100 ? -7.048 3.674 -4.133 1.00 94.69 100 TYR A C 1
ATOM 771 O O . TYR A 1 100 ? -7.732 4.659 -4.420 1.00 94.69 100 TYR A O 1
ATOM 779 N N . SER A 1 101 ? -7.445 2.765 -3.252 1.00 94.38 101 SER A N 1
ATOM 780 C CA . SER A 1 101 ? -8.714 2.838 -2.534 1.00 94.38 101 SER A CA 1
ATOM 781 C C . SER A 1 101 ? -8.539 2.418 -1.082 1.00 94.38 101 SER A C 1
ATOM 783 O O . SER A 1 101 ? -7.562 1.760 -0.722 1.00 94.38 101 SER A O 1
ATOM 785 N N . ILE A 1 102 ? -9.478 2.827 -0.233 1.00 94.12 102 ILE A N 1
ATOM 786 C CA . ILE A 1 102 ? -9.510 2.439 1.174 1.00 94.12 102 ILE A CA 1
ATOM 787 C C . ILE A 1 102 ? -10.891 1.879 1.491 1.00 94.12 102 ILE A C 1
ATOM 789 O O . ILE A 1 102 ? -11.903 2.458 1.104 1.00 94.12 102 ILE A O 1
ATOM 793 N N . GLY A 1 103 ? -10.920 0.769 2.218 1.00 93.81 103 GLY A N 1
ATOM 794 C CA . GLY A 1 103 ? -12.100 0.279 2.916 1.00 93.81 103 GLY A CA 1
ATOM 795 C C . GLY A 1 103 ? -11.772 0.117 4.391 1.00 93.81 103 GLY A C 1
ATOM 796 O O . GLY A 1 103 ? -10.760 -0.475 4.737 1.00 93.81 103 GLY A O 1
ATOM 797 N N . ALA A 1 104 ? -12.601 0.641 5.275 1.00 92.12 104 ALA A N 1
ATOM 798 C CA . ALA A 1 104 ? -12.388 0.595 6.708 1.00 92.12 104 ALA A CA 1
ATOM 799 C C . ALA A 1 104 ? -13.647 0.136 7.440 1.00 92.12 104 ALA A C 1
ATOM 801 O O . ALA A 1 104 ? -14.783 0.431 7.070 1.00 92.12 104 ALA A O 1
ATOM 802 N N . THR A 1 105 ? -13.409 -0.592 8.518 1.00 90.56 105 THR A N 1
ATOM 803 C CA . THR A 1 105 ? -14.392 -1.086 9.475 1.00 90.56 105 THR A CA 1
ATOM 804 C C . THR A 1 105 ? -14.076 -0.491 10.848 1.00 90.56 105 THR A C 1
ATOM 806 O O . THR A 1 105 ? -13.132 0.283 11.003 1.00 90.56 105 THR A O 1
ATOM 809 N N . LYS A 1 106 ? -14.838 -0.870 11.879 1.00 86.50 106 LYS A N 1
ATOM 810 C CA . LYS A 1 106 ? -14.535 -0.455 13.257 1.00 86.50 106 LYS A CA 1
ATOM 811 C C . LYS A 1 106 ? -13.170 -0.964 13.740 1.00 86.50 106 LYS A C 1
ATOM 813 O O . LYS A 1 106 ? -12.496 -0.262 14.481 1.00 86.50 106 LYS A O 1
ATOM 818 N N . ASN A 1 107 ? -12.755 -2.150 13.286 1.00 89.31 107 ASN A N 1
ATOM 819 C CA . ASN A 1 107 ? -11.599 -2.862 13.840 1.00 89.31 107 ASN A CA 1
ATOM 820 C C . ASN A 1 107 ? -10.446 -3.019 12.842 1.00 89.31 107 ASN A C 1
ATOM 822 O O . ASN A 1 107 ? -9.409 -3.568 13.203 1.00 89.31 107 ASN A O 1
ATOM 826 N N . ALA A 1 108 ? -10.607 -2.576 11.596 1.00 92.62 108 ALA A N 1
ATOM 827 C CA . ALA A 1 108 ? -9.557 -2.678 10.594 1.00 92.62 108 ALA A CA 1
ATOM 828 C C . ALA A 1 108 ? -9.689 -1.627 9.491 1.00 92.62 108 ALA A C 1
ATOM 830 O O . ALA A 1 108 ? -10.802 -1.252 9.126 1.00 92.62 108 ALA A O 1
ATOM 831 N N . ALA A 1 109 ? -8.563 -1.226 8.912 1.00 95.00 109 ALA A N 1
ATOM 832 C CA . ALA A 1 109 ? -8.477 -0.486 7.660 1.00 95.00 109 ALA A CA 1
ATOM 833 C C . ALA A 1 109 ? -7.768 -1.333 6.604 1.00 95.00 109 ALA A C 1
ATOM 835 O O . ALA A 1 109 ? -6.765 -1.974 6.897 1.00 95.00 109 ALA A O 1
ATOM 836 N N . PHE A 1 110 ? -8.246 -1.270 5.371 1.00 96.06 110 PHE A N 1
ATOM 837 C CA . PHE A 1 110 ? -7.701 -1.941 4.200 1.00 96.06 110 PHE A CA 1
ATOM 838 C C . PHE A 1 110 ? -7.399 -0.879 3.152 1.00 96.06 110 PHE A C 1
ATOM 840 O O . PHE A 1 110 ? -8.287 -0.134 2.746 1.00 96.06 110 PHE A O 1
ATOM 847 N N . SER A 1 111 ? -6.149 -0.792 2.730 1.00 96.00 111 SER A N 1
ATOM 848 C CA . SER A 1 111 ? -5.683 0.101 1.675 1.00 96.00 111 SER A CA 1
ATOM 849 C C . SER A 1 111 ? -5.297 -0.751 0.475 1.00 96.00 111 SER A C 1
ATOM 851 O O . SER A 1 111 ? -4.533 -1.699 0.620 1.00 96.00 111 SER A O 1
ATOM 853 N N . TYR A 1 112 ? -5.795 -0.428 -0.709 1.00 95.56 112 TYR A N 1
ATOM 854 C CA . TYR A 1 112 ? -5.523 -1.181 -1.929 1.00 95.56 112 TYR A CA 1
ATOM 855 C C . TYR A 1 112 ? -4.679 -0.355 -2.886 1.00 95.56 112 TYR A C 1
ATOM 857 O O . TYR A 1 112 ? -4.829 0.861 -2.962 1.00 95.56 112 TYR A O 1
ATOM 865 N N . ALA A 1 113 ? -3.821 -1.036 -3.635 1.00 95.19 113 ALA A N 1
ATOM 866 C CA . ALA A 1 113 ? -3.182 -0.529 -4.836 1.00 95.19 113 ALA A CA 1
ATOM 867 C C . ALA A 1 113 ? -3.425 -1.556 -5.944 1.00 95.19 113 ALA A C 1
ATOM 869 O O . ALA A 1 113 ? -2.724 -2.564 -6.052 1.00 95.19 113 ALA A O 1
ATOM 870 N N . VAL A 1 114 ? -4.466 -1.324 -6.738 1.00 94.00 114 VAL A N 1
ATOM 871 C CA . VAL A 1 114 ? -4.861 -2.214 -7.832 1.00 94.00 114 VAL A CA 1
ATOM 872 C C . VAL A 1 114 ? -4.165 -1.764 -9.104 1.00 94.00 114 VAL A C 1
ATOM 874 O O . VAL A 1 114 ? -4.210 -0.581 -9.440 1.00 94.00 114 VAL A O 1
ATOM 877 N N . SER A 1 115 ? -3.498 -2.681 -9.802 1.00 92.31 115 SER A N 1
ATOM 878 C CA . SER A 1 115 ? -2.750 -2.319 -11.002 1.00 92.31 115 SER A CA 1
ATOM 879 C C . SER A 1 115 ? -3.693 -1.852 -12.127 1.00 92.31 115 SER A C 1
ATOM 881 O O . SER A 1 115 ? -4.716 -2.480 -12.417 1.00 92.31 115 SER A O 1
ATOM 883 N N . SER A 1 116 ? -3.346 -0.731 -12.766 1.00 85.56 116 SER A N 1
ATOM 884 C CA . SER A 1 116 ? -4.142 -0.096 -13.831 1.00 85.56 116 SER A CA 1
ATOM 885 C C . SER A 1 116 ? -3.707 -0.520 -15.245 1.00 85.56 116 SER A C 1
ATOM 887 O O . SER A 1 116 ? -4.347 -0.149 -16.232 1.00 85.56 116 SER A O 1
ATOM 889 N N . HIS A 1 117 ? -2.633 -1.310 -15.374 1.00 76.12 117 HIS A N 1
ATOM 890 C CA . HIS A 1 117 ? -2.027 -1.683 -16.656 1.00 76.12 117 HIS A CA 1
ATOM 891 C C . HIS A 1 117 ? -2.227 -3.159 -17.012 1.00 76.12 117 HIS A C 1
ATOM 893 O O . HIS A 1 117 ? -1.793 -4.038 -16.281 1.00 76.12 117 HIS A O 1
ATOM 899 N N . GLU A 1 118 ? -2.781 -3.435 -18.199 1.00 66.19 118 GLU A N 1
ATOM 900 C CA . GLU A 1 118 ? -2.898 -4.815 -18.729 1.00 66.19 118 GLU A CA 1
ATOM 901 C C . GLU A 1 118 ? -1.578 -5.333 -19.294 1.00 66.19 118 GLU A C 1
ATOM 903 O O . GLU A 1 118 ? -1.307 -6.524 -19.256 1.00 66.19 118 GLU A O 1
ATOM 908 N N . LYS A 1 119 ? -0.749 -4.434 -19.837 1.00 62.03 119 LYS A N 1
ATOM 909 C CA . LYS A 1 119 ? 0.455 -4.800 -20.601 1.00 62.03 119 LYS A CA 1
ATOM 910 C C . LYS A 1 119 ? 1.724 -4.896 -19.762 1.00 62.03 119 LYS A C 1
ATOM 912 O O . LYS A 1 119 ? 2.729 -5.421 -20.229 1.00 62.03 119 LYS A O 1
ATOM 917 N N . LYS A 1 120 ? 1.709 -4.338 -18.553 1.00 70.94 120 LYS A N 1
ATOM 918 C CA . LYS A 1 120 ? 2.820 -4.439 -17.611 1.00 70.94 120 LYS A CA 1
ATOM 919 C C . LYS A 1 120 ? 2.398 -5.465 -16.577 1.00 70.94 120 LYS A C 1
ATOM 921 O O . LYS A 1 120 ? 1.388 -5.252 -15.919 1.00 70.94 120 LYS A O 1
ATOM 926 N N . ASN A 1 121 ? 3.140 -6.564 -16.479 1.00 80.69 121 ASN A N 1
ATOM 927 C CA . ASN A 1 121 ? 2.918 -7.661 -15.535 1.00 80.69 121 ASN A CA 1
ATOM 928 C C . ASN A 1 121 ? 3.135 -7.191 -14.082 1.00 80.69 121 ASN A C 1
ATOM 930 O O . ASN A 1 121 ? 4.100 -7.578 -13.429 1.00 80.69 121 ASN A O 1
ATOM 934 N N . LEU A 1 122 ? 2.284 -6.285 -13.611 1.00 87.38 122 LEU A N 1
ATOM 935 C CA . LEU A 1 122 ? 2.306 -5.735 -12.268 1.00 87.38 122 LEU A CA 1
ATOM 936 C C . LEU A 1 122 ? 1.421 -6.591 -11.367 1.00 87.38 122 LEU A C 1
ATOM 938 O O . LEU A 1 122 ? 0.326 -7.009 -11.750 1.00 87.38 122 LEU A O 1
ATOM 942 N N . THR A 1 123 ? 1.913 -6.813 -10.159 1.00 91.00 123 THR A N 1
ATOM 943 C CA . THR A 1 123 ? 1.157 -7.340 -9.025 1.00 91.00 123 THR A CA 1
ATOM 944 C C . THR A 1 123 ? 0.301 -6.229 -8.427 1.00 91.00 123 THR A C 1
ATOM 946 O O . THR A 1 123 ? 0.703 -5.066 -8.417 1.00 91.00 123 THR A O 1
ATOM 949 N N . SER A 1 124 ? -0.870 -6.579 -7.907 1.00 93.94 124 SER A N 1
ATOM 950 C CA . SER A 1 124 ? -1.661 -5.667 -7.079 1.00 93.94 124 SER A CA 1
ATOM 951 C C . SER A 1 124 ? -1.323 -5.890 -5.610 1.00 93.94 124 SER A C 1
ATOM 953 O O . SER A 1 124 ? -0.889 -6.972 -5.215 1.00 93.94 124 SER A O 1
ATOM 955 N N . TYR A 1 125 ? -1.526 -4.864 -4.793 1.00 95.31 125 TYR A N 1
ATOM 956 C CA . TYR A 1 125 ? -1.138 -4.870 -3.389 1.00 95.31 125 TYR A CA 1
ATOM 957 C C . TYR A 1 125 ? -2.308 -4.496 -2.485 1.00 95.31 125 TYR A C 1
ATOM 959 O O . TYR A 1 125 ? -3.155 -3.674 -2.843 1.00 95.31 125 TYR A O 1
ATOM 967 N N . VAL A 1 126 ? -2.324 -5.067 -1.284 1.00 96.25 126 VAL A N 1
ATOM 968 C CA . VAL A 1 126 ? -3.238 -4.685 -0.207 1.00 96.25 126 VAL A CA 1
ATOM 969 C C . VAL A 1 126 ? -2.457 -4.513 1.089 1.00 96.25 126 VAL A C 1
ATOM 971 O O . VAL A 1 126 ? -1.733 -5.399 1.527 1.00 96.25 126 VAL A O 1
ATOM 974 N N . GLY A 1 127 ? -2.581 -3.342 1.698 1.00 96.19 127 GLY A N 1
ATOM 975 C CA . GLY A 1 127 ? -2.145 -3.078 3.059 1.00 96.19 127 GLY A CA 1
ATOM 976 C C . GLY A 1 127 ? -3.335 -3.186 4.000 1.00 96.19 127 GLY A C 1
ATOM 977 O O . GLY A 1 127 ? -4.424 -2.729 3.665 1.00 96.19 127 GLY A O 1
ATOM 978 N N . ALA A 1 128 ? -3.145 -3.760 5.180 1.00 95.75 128 ALA A N 1
ATOM 979 C CA . ALA A 1 128 ? -4.168 -3.736 6.214 1.00 95.75 128 ALA A CA 1
ATOM 980 C C . ALA A 1 128 ? -3.595 -3.264 7.546 1.00 95.75 128 ALA A C 1
ATOM 982 O O . ALA A 1 128 ? -2.421 -3.480 7.844 1.00 95.75 128 ALA A O 1
ATOM 983 N N . VAL A 1 129 ? -4.442 -2.621 8.342 1.00 94.81 129 VAL A N 1
ATOM 984 C CA . VAL A 1 129 ? -4.187 -2.251 9.731 1.00 94.81 129 VAL A CA 1
ATOM 985 C C . VAL A 1 129 ? -5.315 -2.826 10.565 1.00 94.81 129 VAL A C 1
ATOM 987 O O . VAL A 1 129 ? -6.470 -2.506 10.309 1.00 94.81 129 VAL A O 1
ATOM 990 N N . PHE A 1 130 ? -4.995 -3.644 11.558 1.00 93.88 130 PHE A N 1
ATOM 991 C CA . PHE A 1 130 ? -5.967 -4.259 12.456 1.00 93.88 130 PHE A CA 1
ATOM 992 C C . PHE A 1 130 ? -5.822 -3.719 13.862 1.00 93.88 130 PHE A C 1
ATOM 994 O O . PHE A 1 130 ? -4.713 -3.461 14.329 1.00 93.88 130 PHE A O 1
ATOM 1001 N N . LEU A 1 131 ? -6.953 -3.617 14.546 1.00 91.62 131 LEU A N 1
ATOM 1002 C CA . LEU A 1 131 ? -7.027 -3.404 15.974 1.00 91.62 131 LEU A CA 1
ATOM 1003 C C . LEU A 1 131 ? -6.941 -4.757 16.687 1.00 91.62 131 LEU A C 1
ATOM 1005 O O . LEU A 1 131 ? -7.802 -5.617 16.510 1.00 91.62 131 LEU A O 1
ATOM 1009 N N . VAL A 1 132 ? -5.905 -4.935 17.500 1.00 89.50 132 VAL A N 1
ATOM 1010 C CA . VAL A 1 132 ? -5.695 -6.122 18.327 1.00 89.50 132 VAL A CA 1
ATOM 1011 C C . VAL A 1 132 ? -5.965 -5.740 19.782 1.00 89.50 132 VAL A C 1
ATOM 1013 O O . VAL A 1 132 ? -5.255 -4.886 20.327 1.00 89.50 132 VAL A O 1
ATOM 1016 N N . PRO A 1 133 ? -6.986 -6.330 20.427 1.00 77.44 133 PRO A N 1
ATOM 1017 C CA . PRO A 1 133 ? -7.208 -6.126 21.850 1.00 77.44 133 PRO A CA 1
ATOM 1018 C C . PRO A 1 133 ? -6.058 -6.770 22.634 1.00 77.44 133 PRO A C 1
ATOM 1020 O O . PRO A 1 133 ? -5.724 -7.933 22.418 1.00 77.44 133 PRO A O 1
ATOM 1023 N N . SER A 1 134 ? -5.429 -6.009 23.530 1.00 74.19 134 SER A N 1
ATOM 1024 C CA . SER A 1 134 ? -4.389 -6.523 24.423 1.00 74.19 134 SER A CA 1
ATOM 1025 C C . SER A 1 134 ? -5.042 -7.137 25.662 1.00 74.19 134 SER A C 1
ATOM 1027 O O . SER A 1 134 ? -5.843 -6.482 26.324 1.00 74.19 134 SER A O 1
ATOM 1029 N N . SER A 1 135 ? -4.691 -8.376 26.007 1.00 64.38 135 SER A N 1
ATOM 1030 C CA . SER A 1 135 ? -5.329 -9.203 27.049 1.00 64.38 135 SER A CA 1
ATOM 1031 C C . SER A 1 135 ? -5.187 -8.702 28.502 1.00 64.38 135 SER A C 1
ATOM 1033 O O . SER A 1 135 ? -5.413 -9.474 29.428 1.00 64.38 135 SER A O 1
ATOM 1035 N N . GLY A 1 136 ? -4.787 -7.449 28.737 1.00 59.81 136 GLY A N 1
ATOM 1036 C CA . GLY A 1 136 ? -4.483 -6.943 30.084 1.00 59.81 136 GLY A CA 1
ATOM 1037 C C . GLY A 1 136 ? -4.560 -5.428 30.286 1.00 59.81 136 GLY A C 1
ATOM 1038 O O . GLY A 1 136 ? -4.264 -4.957 31.378 1.00 59.81 136 GLY A O 1
ATOM 1039 N N . ALA A 1 137 ? -4.963 -4.654 29.280 1.00 55.28 137 ALA A N 1
ATOM 1040 C CA . ALA A 1 137 ? -5.233 -3.225 29.419 1.00 55.28 137 ALA A CA 1
ATOM 1041 C C . ALA A 1 137 ? -6.266 -2.819 28.364 1.00 55.28 137 ALA A C 1
ATOM 1043 O O . ALA A 1 137 ? -6.287 -3.399 27.280 1.00 55.28 137 ALA A O 1
ATOM 1044 N N . ASN A 1 138 ? -7.066 -1.785 28.628 1.00 62.78 138 ASN A N 1
ATOM 1045 C CA . ASN A 1 138 ? -7.960 -1.163 27.635 1.00 62.78 138 ASN A CA 1
ATOM 1046 C C . ASN A 1 138 ? -7.198 -0.512 26.448 1.00 62.78 138 ASN A C 1
ATOM 1048 O O . ASN A 1 138 ? -7.785 0.214 25.649 1.00 62.78 138 ASN A O 1
ATOM 1052 N N . ASP A 1 139 ? -5.897 -0.782 26.326 1.00 70.75 139 ASP A N 1
ATOM 1053 C CA . ASP A 1 139 ? -4.999 -0.319 25.282 1.00 70.75 139 ASP A CA 1
ATOM 1054 C C . ASP A 1 139 ? -5.097 -1.252 24.075 1.00 70.75 139 ASP A C 1
ATOM 1056 O O . ASP A 1 139 ? -4.409 -2.273 23.954 1.00 70.75 139 ASP A O 1
ATOM 1060 N N . ALA A 1 140 ? -5.992 -0.903 23.162 1.00 76.62 140 ALA A N 1
ATOM 1061 C CA . ALA A 1 140 ? -6.068 -1.555 21.871 1.00 76.62 140 ALA A CA 1
ATOM 1062 C C . ALA A 1 140 ? -4.844 -1.156 21.025 1.00 76.62 140 ALA A C 1
ATOM 1064 O O . ALA A 1 140 ? -4.591 0.027 20.791 1.00 76.62 140 ALA A O 1
ATOM 1065 N N . LYS A 1 141 ? -4.066 -2.144 20.568 1.00 86.62 141 LYS A N 1
ATOM 1066 C CA . LYS A 1 141 ? -2.886 -1.916 19.721 1.00 86.62 141 LYS A CA 1
ATOM 1067 C C . LYS A 1 141 ? -3.263 -2.041 18.257 1.00 86.62 141 LYS A C 1
ATOM 1069 O O . LYS A 1 141 ? -4.138 -2.825 17.904 1.00 86.62 141 LYS A O 1
ATOM 1074 N N . THR A 1 142 ? -2.572 -1.308 17.391 1.00 90.50 142 THR A N 1
ATOM 1075 C CA . THR A 1 142 ? -2.723 -1.477 15.945 1.00 90.50 142 THR A CA 1
ATOM 1076 C C . THR A 1 142 ? -1.531 -2.232 15.365 1.00 90.50 142 THR A C 1
A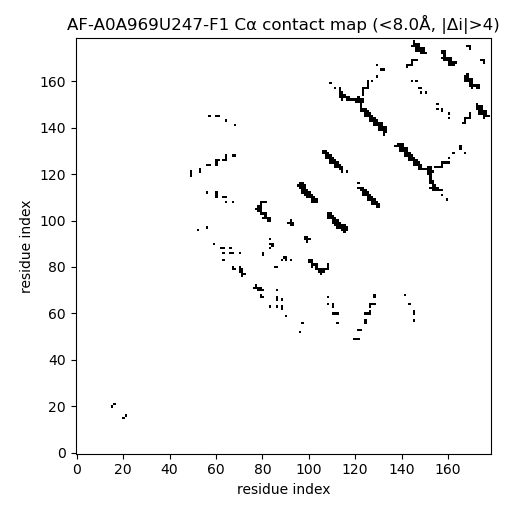TOM 1078 O O . THR A 1 142 ? -0.378 -1.917 15.653 1.00 90.50 142 THR A O 1
ATOM 1081 N N . VAL A 1 143 ? -1.805 -3.242 14.544 1.00 92.56 143 VAL A N 1
ATOM 1082 C CA . VAL A 1 143 ? -0.799 -4.014 13.795 1.00 92.56 143 VAL A CA 1
ATOM 1083 C C . VAL A 1 143 ? -1.068 -3.859 12.308 1.00 92.56 143 VAL A C 1
ATOM 1085 O O . VAL A 1 143 ? -2.212 -3.634 11.921 1.00 92.56 143 VAL A O 1
ATOM 1088 N N . SER A 1 144 ? -0.042 -3.938 11.465 1.00 94.62 144 SER A N 1
ATOM 1089 C CA . SER A 1 144 ? -0.212 -3.806 10.017 1.00 94.62 144 SER A CA 1
ATOM 1090 C C . SER A 1 144 ? 0.465 -4.921 9.242 1.00 94.62 144 SER A C 1
ATOM 1092 O O . SER A 1 144 ? 1.430 -5.516 9.710 1.00 94.62 144 SER A O 1
ATOM 1094 N N . ILE A 1 145 ? -0.062 -5.178 8.049 1.00 95.25 145 ILE A N 1
ATOM 1095 C CA . ILE A 1 145 ? 0.462 -6.134 7.076 1.00 95.25 145 ILE A CA 1
ATOM 1096 C C . ILE A 1 145 ? 0.418 -5.515 5.680 1.00 95.25 145 ILE A C 1
ATOM 1098 O O . ILE A 1 145 ? -0.377 -4.607 5.410 1.00 95.25 145 ILE A O 1
ATOM 1102 N N . LEU A 1 146 ? 1.284 -6.001 4.800 1.00 96.12 146 LEU A N 1
ATOM 1103 C CA . LEU A 1 146 ? 1.275 -5.701 3.378 1.00 96.12 146 LEU A CA 1
ATOM 1104 C C . LEU A 1 146 ? 1.327 -7.019 2.611 1.00 96.12 146 LEU A C 1
ATOM 1106 O O . LEU A 1 146 ? 2.222 -7.824 2.839 1.00 96.12 146 LEU A O 1
ATOM 1110 N N . CYS A 1 147 ? 0.383 -7.219 1.701 1.00 95.81 147 CYS A N 1
ATOM 1111 C CA . CYS A 1 147 ? 0.271 -8.415 0.880 1.00 95.81 147 CYS A CA 1
ATOM 1112 C C . CYS A 1 147 ? 0.296 -8.045 -0.605 1.00 95.81 147 CYS A C 1
ATOM 1114 O O . CYS A 1 147 ? -0.170 -6.970 -0.993 1.00 95.81 147 CYS A O 1
ATOM 1116 N N . GLU A 1 148 ? 0.804 -8.945 -1.440 1.00 94.19 148 GLU A N 1
ATOM 1117 C CA . GLU A 1 148 ? 0.795 -8.829 -2.899 1.00 94.19 148 GLU A CA 1
ATOM 1118 C C . GLU A 1 148 ? 0.100 -10.021 -3.554 1.00 94.19 148 GLU A C 1
ATOM 1120 O O . GLU A 1 148 ? 0.086 -11.117 -3.002 1.00 94.19 148 GLU A O 1
ATOM 1125 N N . THR A 1 149 ? -0.513 -9.814 -4.719 1.00 93.81 149 THR A N 1
ATOM 1126 C CA . THR A 1 149 ? -1.173 -10.890 -5.469 1.00 93.81 149 THR A CA 1
ATOM 1127 C C . THR A 1 149 ? -0.153 -11.810 -6.130 1.00 93.81 149 THR A C 1
ATOM 1129 O O . THR A 1 149 ? 0.804 -11.342 -6.740 1.00 93.81 149 THR A O 1
ATOM 1132 N N . ASN A 1 150 ? -0.410 -13.119 -6.111 1.00 89.06 150 ASN A N 1
ATOM 1133 C CA . ASN A 1 150 ? 0.386 -14.084 -6.880 1.00 89.06 150 ASN A CA 1
ATOM 1134 C C . ASN A 1 150 ? 0.140 -13.956 -8.394 1.00 89.06 150 ASN A C 1
ATOM 1136 O O . ASN A 1 150 ? 0.999 -14.284 -9.210 1.00 89.06 150 ASN A O 1
ATOM 1140 N N . ALA A 1 151 ? -1.050 -13.482 -8.773 1.00 86.25 151 ALA A N 1
ATOM 1141 C CA . ALA A 1 151 ? -1.414 -13.224 -10.157 1.00 86.25 151 ALA A CA 1
ATOM 1142 C C . ALA A 1 151 ? -0.936 -11.836 -10.615 1.00 86.25 151 ALA A C 1
ATOM 1144 O O . ALA A 1 151 ? -1.015 -10.854 -9.869 1.00 86.25 151 ALA A O 1
ATOM 1145 N N . LEU A 1 152 ? -0.478 -11.772 -11.866 1.00 85.25 152 LEU A N 1
ATOM 1146 C CA . LEU A 1 152 ? -0.070 -10.551 -12.561 1.00 85.25 152 LEU A CA 1
ATOM 1147 C C . LEU A 1 152 ? -1.193 -10.117 -13.503 1.00 85.25 152 LEU A C 1
ATOM 1149 O O . LEU A 1 152 ? -1.768 -10.955 -14.197 1.00 85.25 152 LEU A O 1
ATOM 1153 N N . GLY A 1 153 ? -1.488 -8.820 -13.553 1.00 77.75 153 GLY A N 1
ATOM 1154 C CA . GLY A 1 153 ? -2.497 -8.284 -14.467 1.00 77.75 153 GLY A CA 1
ATOM 1155 C C . GLY A 1 153 ? -3.297 -7.124 -13.888 1.00 77.75 153 GLY A C 1
ATOM 1156 O O . GLY A 1 153 ? -3.203 -6.799 -12.702 1.00 77.75 153 GLY A O 1
ATOM 1157 N N . LYS A 1 154 ? -4.094 -6.493 -14.754 1.00 80.88 154 LYS A N 1
ATOM 1158 C CA . LYS A 1 154 ? -4.906 -5.315 -14.427 1.00 80.88 154 LYS A CA 1
ATOM 1159 C C . LYS A 1 154 ? -6.143 -5.675 -13.628 1.00 80.88 154 LYS A C 1
ATOM 1161 O O . LYS A 1 154 ? -6.769 -6.699 -13.885 1.00 80.88 154 LYS A O 1
ATOM 1166 N N . ASN A 1 155 ? -6.554 -4.763 -12.748 1.00 81.00 155 ASN A N 1
ATOM 1167 C CA . ASN A 1 155 ? -7.819 -4.843 -12.017 1.00 81.00 155 ASN A CA 1
ATOM 1168 C C . ASN A 1 155 ? -7.972 -6.128 -11.186 1.00 81.00 155 ASN A C 1
ATOM 1170 O O . ASN A 1 155 ? -9.083 -6.494 -10.810 1.00 81.00 155 ASN A O 1
ATOM 1174 N N . ILE A 1 156 ? -6.861 -6.799 -10.869 1.00 86.94 156 ILE A N 1
ATOM 1175 C CA . ILE A 1 156 ? -6.865 -7.934 -9.954 1.00 86.94 156 ILE A CA 1
ATOM 1176 C C . ILE A 1 156 ? -6.986 -7.361 -8.550 1.00 86.94 156 ILE A C 1
ATOM 1178 O O . ILE A 1 156 ? -6.017 -6.833 -8.005 1.00 86.94 156 ILE A O 1
ATOM 1182 N N . GLN A 1 157 ? -8.185 -7.431 -7.985 1.00 88.62 157 GLN A N 1
ATOM 1183 C CA . GLN A 1 157 ? -8.416 -7.018 -6.612 1.00 88.62 157 GLN A CA 1
ATOM 1184 C C . GLN A 1 157 ? -7.819 -8.068 -5.659 1.00 88.62 157 GLN A C 1
ATOM 1186 O O . GLN A 1 157 ? -8.235 -9.226 -5.712 1.00 88.62 157 GLN A O 1
ATOM 1191 N N . PRO A 1 158 ? -6.850 -7.701 -4.800 1.00 91.12 158 PRO A N 1
ATOM 1192 C CA . PRO A 1 158 ? -6.297 -8.625 -3.820 1.00 91.12 158 PRO A CA 1
ATOM 1193 C C . PRO A 1 158 ? -7.346 -9.022 -2.779 1.00 91.12 158 PRO A C 1
ATOM 1195 O O . PRO A 1 158 ? -8.169 -8.196 -2.368 1.00 91.12 158 PRO A O 1
ATOM 1198 N N . SER A 1 159 ? -7.270 -10.266 -2.312 1.00 92.94 159 SER A N 1
ATOM 1199 C CA . SER A 1 159 ? -8.088 -10.759 -1.205 1.00 92.94 159 SER A CA 1
ATOM 1200 C C . SER A 1 159 ? -7.828 -9.959 0.071 1.00 92.94 159 SER A C 1
ATOM 1202 O O . SER A 1 159 ? -6.696 -9.571 0.362 1.00 92.94 159 SER A O 1
ATOM 1204 N N . ILE A 1 160 ? -8.888 -9.723 0.844 1.00 93.00 160 ILE A N 1
ATOM 1205 C CA . ILE A 1 160 ? -8.821 -8.980 2.104 1.00 93.00 160 ILE A CA 1
ATOM 1206 C C . ILE A 1 160 ? -7.962 -9.770 3.109 1.00 93.00 160 ILE A C 1
ATOM 1208 O O . ILE A 1 160 ? -8.265 -10.940 3.354 1.00 93.00 160 ILE A O 1
ATOM 1212 N N . PRO A 1 161 ? -6.921 -9.167 3.714 1.00 94.50 161 PRO A N 1
ATOM 1213 C CA . PRO A 1 161 ? -6.189 -9.794 4.809 1.00 94.50 161 PRO A CA 1
ATOM 1214 C C . PRO A 1 161 ? -7.097 -10.045 6.016 1.00 94.50 161 PRO A C 1
ATOM 1216 O O . PRO A 1 161 ? -8.063 -9.316 6.247 1.00 94.50 161 PRO A O 1
ATOM 1219 N N . ILE A 1 162 ? -6.760 -11.036 6.831 1.00 93.81 162 ILE A N 1
ATOM 1220 C CA . ILE A 1 162 ? -7.527 -11.427 8.017 1.00 93.81 162 ILE A CA 1
ATOM 1221 C C . ILE A 1 162 ? -6.663 -11.357 9.273 1.00 93.81 162 ILE A C 1
ATOM 1223 O O . ILE A 1 162 ? -5.439 -11.394 9.203 1.00 93.81 162 ILE A O 1
ATOM 1227 N N . LEU A 1 163 ? -7.301 -11.270 10.437 1.00 92.12 163 LEU A N 1
ATOM 1228 C CA . LEU A 1 163 ? -6.618 -11.335 11.725 1.00 92.12 163 LEU A CA 1
ATOM 1229 C C . LEU A 1 163 ? -6.823 -12.728 12.331 1.00 92.12 163 LEU A C 1
ATOM 1231 O O . LEU A 1 163 ? -7.943 -13.077 12.701 1.00 92.12 163 LEU A O 1
ATOM 1235 N N . GLN A 1 164 ? -5.753 -13.513 12.451 1.00 91.31 164 GLN A N 1
ATOM 1236 C CA . GLN A 1 164 ? -5.761 -14.834 13.081 1.00 91.31 164 GLN A CA 1
ATOM 1237 C C . GLN A 1 164 ? -4.972 -14.780 14.390 1.00 91.31 164 GLN A C 1
ATOM 1239 O O . GLN A 1 164 ? -3.781 -14.489 14.391 1.00 91.31 164 GLN A O 1
ATOM 1244 N N . ASN A 1 165 ? -5.628 -15.045 15.523 1.00 87.38 165 ASN A N 1
ATOM 1245 C CA . ASN A 1 165 ? -4.993 -15.055 16.852 1.00 87.38 165 ASN A CA 1
ATOM 1246 C C . ASN A 1 165 ? -4.200 -13.769 17.184 1.00 87.38 165 ASN A C 1
ATOM 1248 O O . ASN A 1 165 ? -3.154 -13.821 17.823 1.00 87.38 165 ASN A O 1
ATOM 1252 N N . GLY A 1 166 ? -4.679 -12.608 16.724 1.00 85.75 166 GLY A N 1
ATOM 1253 C CA . GLY A 1 166 ? -4.000 -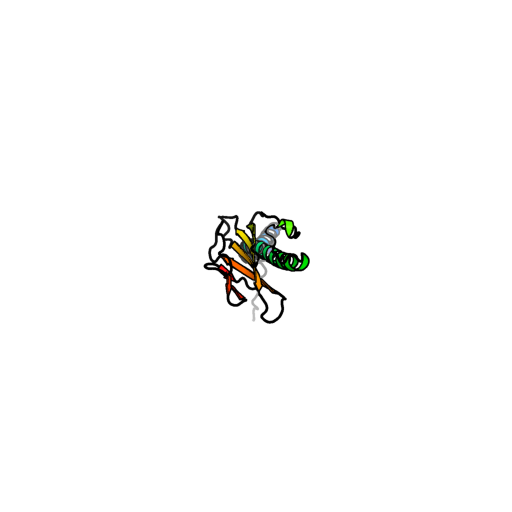11.320 16.923 1.00 85.75 166 GLY A CA 1
ATOM 1254 C C . GLY A 1 166 ? -2.834 -11.048 15.965 1.00 85.75 166 GLY A C 1
ATOM 1255 O O . GLY A 1 166 ? -2.214 -9.991 16.061 1.00 85.75 166 GLY A O 1
ATOM 1256 N N . VAL A 1 167 ? -2.564 -11.951 15.019 1.00 90.19 167 VAL A N 1
ATOM 1257 C CA . VAL A 1 167 ? -1.556 -11.791 13.967 1.00 90.19 167 VAL A CA 1
ATOM 1258 C C . VAL A 1 167 ? -2.260 -11.565 12.627 1.00 90.19 167 VAL A C 1
ATOM 1260 O O . VAL A 1 167 ? -3.177 -12.316 12.283 1.00 90.19 167 VAL A O 1
ATOM 1263 N N . PRO A 1 168 ? -1.910 -10.514 11.871 1.00 93.25 168 PRO A N 1
ATOM 1264 C CA . PRO A 1 168 ? -2.477 -10.306 10.550 1.00 93.25 168 PRO A CA 1
ATOM 1265 C C . PRO A 1 168 ? -1.898 -11.326 9.561 1.00 93.25 168 PRO A C 1
ATOM 1267 O O . PRO A 1 168 ? -0.706 -11.611 9.593 1.00 93.25 168 PRO A O 1
ATOM 1270 N N . VAL A 1 169 ? -2.741 -11.871 8.687 1.00 94.62 169 VAL A N 1
ATOM 1271 C CA . VAL A 1 169 ? -2.386 -12.881 7.682 1.00 94.62 169 VAL A CA 1
ATOM 1272 C C . VAL A 1 169 ? -2.997 -12.483 6.341 1.00 94.62 169 VAL A C 1
ATOM 1274 O O . VAL A 1 169 ? -4.120 -11.976 6.277 1.00 94.62 169 VAL A O 1
ATOM 1277 N N . CYS A 1 170 ? -2.249 -12.689 5.261 1.00 94.88 170 CYS A N 1
ATOM 1278 C CA . CYS A 1 170 ? -2.713 -12.428 3.902 1.00 94.88 170 CYS A CA 1
ATOM 1279 C C . CYS A 1 170 ? -3.853 -13.378 3.498 1.00 94.88 170 CYS A C 1
ATOM 1281 O O . CYS A 1 170 ? -3.883 -14.533 3.914 1.00 94.88 170 CYS A O 1
ATOM 1283 N N . GLY A 1 171 ? -4.803 -12.881 2.701 1.00 91.12 171 GLY A N 1
ATOM 1284 C CA . GLY A 1 171 ? -5.910 -13.690 2.186 1.00 91.12 171 GLY A CA 1
ATOM 1285 C C . GLY A 1 171 ? -5.484 -14.621 1.046 1.00 91.12 171 GLY A C 1
ATOM 1286 O O . GLY A 1 171 ? -4.369 -14.530 0.524 1.00 91.12 171 GLY A O 1
ATOM 1287 N N . ASP A 1 172 ? -6.400 -15.480 0.605 1.00 91.75 172 ASP A N 1
ATOM 1288 C CA . ASP A 1 172 ? -6.132 -16.456 -0.454 1.00 91.75 172 ASP A CA 1
ATOM 1289 C C . ASP A 1 172 ? -5.625 -15.795 -1.741 1.00 91.75 172 ASP A C 1
ATOM 1291 O O . ASP A 1 172 ? -6.129 -14.759 -2.181 1.00 91.75 172 ASP A O 1
ATOM 1295 N N . GLY A 1 173 ? -4.606 -16.399 -2.357 1.00 89.19 173 GLY A N 1
ATOM 1296 C CA . GLY A 1 173 ? -3.995 -15.883 -3.585 1.00 89.19 173 GLY A CA 1
ATOM 1297 C C . GLY A 1 173 ? -3.100 -14.654 -3.387 1.00 89.19 173 GLY A C 1
ATOM 1298 O O . GLY A 1 173 ? -2.644 -14.075 -4.379 1.00 89.19 173 GLY A O 1
ATOM 1299 N N . THR A 1 174 ? -2.829 -14.267 -2.137 1.00 93.19 174 THR A N 1
ATOM 1300 C CA . THR A 1 174 ? -1.891 -13.194 -1.795 1.00 93.19 174 THR A CA 1
ATOM 1301 C C . THR A 1 174 ? -0.782 -13.691 -0.871 1.00 93.19 174 THR A C 1
ATOM 1303 O O . THR A 1 174 ? -0.978 -14.630 -0.103 1.00 93.19 174 THR A O 1
ATOM 1306 N N . VAL A 1 175 ? 0.395 -13.076 -0.960 1.00 94.56 175 VAL A N 1
ATOM 1307 C CA . VAL A 1 175 ? 1.572 -13.397 -0.144 1.00 94.56 175 VAL A CA 1
ATOM 1308 C C . VAL A 1 175 ? 2.055 -12.160 0.603 1.00 94.56 175 VAL A C 1
ATOM 1310 O O . VAL A 1 175 ? 1.920 -11.040 0.110 1.00 94.56 175 VAL A O 1
ATOM 1313 N N . GLU A 1 176 ? 2.596 -12.350 1.803 1.00 93.94 176 GLU A N 1
ATOM 1314 C CA . GLU A 1 176 ? 3.124 -11.252 2.610 1.00 93.94 176 GLU A CA 1
ATOM 1315 C C . GLU A 1 176 ? 4.389 -10.664 1.980 1.00 93.94 176 GLU A C 1
ATOM 1317 O O . GLU A 1 176 ? 5.329 -11.372 1.614 1.00 93.94 176 GLU A O 1
ATOM 1322 N N . VAL A 1 177 ? 4.417 -9.339 1.878 1.00 90.12 177 VAL A N 1
ATOM 1323 C CA . VAL A 1 177 ? 5.571 -8.589 1.398 1.00 90.12 177 VAL A CA 1
ATOM 1324 C C . VAL A 1 177 ? 6.465 -8.289 2.590 1.00 90.12 177 VAL A C 1
ATOM 1326 O O . VAL A 1 177 ? 6.119 -7.472 3.444 1.00 90.12 177 VAL A O 1
ATOM 1329 N N . SER A 1 178 ? 7.632 -8.930 2.622 1.00 75.12 178 SER A N 1
ATOM 1330 C CA . SER A 1 178 ? 8.639 -8.673 3.653 1.00 75.12 178 SER A CA 1
ATOM 1331 C C . SER A 1 178 ? 9.060 -7.195 3.659 1.00 75.12 178 SER A C 1
ATOM 1333 O O . SER A 1 178 ? 9.189 -6.569 2.599 1.00 75.12 178 SER A O 1
ATOM 1335 N N . LYS A 1 179 ? 9.196 -6.647 4.869 1.00 57.12 179 LYS A N 1
ATOM 1336 C CA . LYS A 1 179 ? 9.403 -5.225 5.167 1.00 57.12 179 LYS A CA 1
ATOM 1337 C C . LYS A 1 179 ? 10.847 -4.779 4.961 1.00 57.12 179 LYS A C 1
ATOM 1339 O O . LYS A 1 179 ? 11.756 -5.577 5.266 1.00 57.12 179 LYS A O 1
#

Secondary structure (DSSP, 8-state):
---------TTSHHHH-SSSSHHHHHHHHHHHHHHHHHHHHHHHHHHHHHHHHHHHHHHHHHHHHHHHHHHHHHTSS----S-TGGGTS---SB-SSEEEEEEE-SSEEEEEEEE--SSS-PEEEEEEEEEE--TTSS--EEEEEEEEEEEESTT-PPPPPEEETTEEEPPTTEEE---

Nearest PDB structures (foldseek):
  8ass-assembly2_C  TM=4.406E-01  e=5.749E+00  Rhizobium sp. AAP43
  1h91-assembly1_A  TM=4.247E-01  e=4.295E+00  Homarus gammarus
  9izl-assembly2_B  TM=3.724E-01  e=4.553E+00  Homo sapiens
  8ow1-assembly1_P  TM=3.606E-01  e=6.848E+00  Saccharomyces cerevisiae

Sequence (179 aa):
MAKTYQPHFYSINECIYGRGTSRIIELFVVVIIIGILAHIALPSFLHCGNKAMQSEAKQYLGSMNRAQQAYFADKGKGAFSNSITALGIGIKTQTTNYNYSIGATKNAAFSYAVSSHEKKNLTSYVGAVFLVPSSGANDAKTVSILCETNALGKNIQPSIPILQNGVPVCGDGTVEVSK

Foldseek 3Di:
DDDDDDDPPPPPVVVCPPDPNVVVVVVVVVVVVVVVVCVVCVVVVVVVVQVVLQVVQVVLLVLLQVLQQCCCVVVVPLFGDQDPVVSVPPDDCDDPFWGWGWDTDSFKIKIWTFGADAPRQHWIKIKMKGFACDPPDNDTDIDMWMKTAPGGGGPPTFDDWDQDPNRIGGDPRIDTDDD

pLDDT: mean 82.64, std 14.43, range [39.53, 96.25]

Solvent-accessible surface area (backbone atoms only — not comparable to full-atom values): 10319 Å² total; per-residue (Å²): 142,83,85,86,80,86,81,91,74,75,78,63,67,69,74,62,65,63,92,72,49,63,67,56,55,56,51,48,55,52,51,52,52,52,50,57,54,46,65,71,48,54,69,58,62,66,57,47,56,61,52,53,55,54,48,51,49,53,53,51,36,54,49,48,44,52,35,39,52,47,46,28,65,74,63,79,69,66,41,47,62,61,44,67,74,80,54,70,73,84,66,69,53,63,57,91,59,32,40,45,50,49,50,48,45,79,54,34,33,36,36,37,31,27,16,63,36,73,89,48,83,36,56,11,34,34,22,35,33,37,59,32,79,42,99,85,52,97,58,66,41,77,48,75,48,41,25,31,31,77,61,62,26,44,70,45,75,55,50,70,63,44,75,56,97,77,40,76,42,57,20,77,70,35,43,72,56,85,131

Radius of gyration: 30.4 Å; Cα contacts (8 Å, |Δi|>4): 289; chains: 1; bounding box: 96×31×74 Å